Protein AF-A0A0N1PH09-F1 (afdb_monomer_lite)

Radius of gyration: 21.11 Å; chains: 1; bounding box: 49×49×55 Å

Structure (mmCIF, N/CA/C/O backbone):
data_AF-A0A0N1PH09-F1
#
_entry.id   AF-A0A0N1PH09-F1
#
loop_
_atom_site.group_PDB
_atom_site.id
_atom_site.type_symbol
_atom_site.label_atom_id
_atom_site.label_alt_id
_atom_site.label_comp_id
_atom_site.label_asym_id
_atom_site.label_entity_id
_atom_site.label_seq_id
_atom_site.pdbx_PDB_ins_code
_atom_site.Cartn_x
_atom_site.Cartn_y
_atom_site.Cartn_z
_atom_site.occupancy
_atom_site.B_iso_or_equiv
_atom_site.auth_seq_id
_atom_site.auth_comp_id
_atom_site.auth_asym_id
_atom_site.auth_atom_id
_atom_site.pdbx_PDB_model_num
ATOM 1 N N . MET A 1 1 ? 7.765 19.016 2.275 1.00 56.56 1 MET A N 1
ATOM 2 C CA . MET A 1 1 ? 6.475 19.461 1.711 1.00 56.56 1 MET A CA 1
ATOM 3 C C . MET A 1 1 ? 6.574 19.412 0.199 1.00 56.56 1 MET A C 1
ATOM 5 O O . MET A 1 1 ? 7.430 20.092 -0.368 1.00 56.56 1 MET A O 1
ATOM 9 N N . LEU A 1 2 ? 5.781 18.536 -0.419 1.00 61.28 2 LEU A N 1
ATOM 10 C CA . LEU A 1 2 ? 5.619 18.450 -1.874 1.00 61.28 2 LEU A CA 1
ATOM 11 C C . LEU A 1 2 ? 5.041 19.775 -2.412 1.00 61.28 2 LEU A C 1
ATOM 13 O O . LEU A 1 2 ? 4.459 20.529 -1.631 1.00 61.28 2 LEU A O 1
ATOM 17 N N . PRO A 1 3 ? 5.204 20.101 -3.705 1.00 64.06 3 PRO A N 1
ATOM 18 C CA . PRO A 1 3 ? 4.539 21.263 -4.291 1.00 64.06 3 PRO A CA 1
ATOM 19 C C . PRO A 1 3 ? 3.017 21.160 -4.095 1.00 64.06 3 PRO A C 1
ATOM 21 O O . PRO A 1 3 ? 2.433 20.133 -4.432 1.00 64.06 3 PRO A O 1
ATOM 24 N N . ASN A 1 4 ? 2.391 22.207 -3.547 1.00 59.47 4 ASN A N 1
ATOM 25 C CA . ASN A 1 4 ? 0.941 22.303 -3.319 1.00 59.47 4 ASN A CA 1
ATOM 26 C C . ASN A 1 4 ? 0.325 21.106 -2.568 1.00 59.47 4 ASN A C 1
ATOM 28 O O . ASN A 1 4 ? -0.691 20.555 -2.997 1.00 59.47 4 ASN A O 1
ATOM 32 N N . HIS A 1 5 ? 0.933 20.687 -1.454 1.00 60.16 5 HIS A N 1
ATOM 33 C CA . HIS A 1 5 ? 0.344 19.638 -0.626 1.00 60.16 5 HIS A CA 1
ATOM 34 C C . HIS A 1 5 ? -1.001 20.123 -0.040 1.00 60.16 5 HIS A C 1
ATOM 36 O O . HIS A 1 5 ? -1.035 21.204 0.545 1.00 60.16 5 HIS A O 1
ATOM 42 N N . PRO A 1 6 ? -2.106 19.363 -0.170 1.00 54.62 6 PRO A N 1
ATOM 43 C CA . PRO A 1 6 ? -3.434 19.813 0.263 1.00 54.62 6 PRO A CA 1
ATOM 44 C C . PRO A 1 6 ? -3.545 20.086 1.773 1.00 54.62 6 PRO A C 1
ATOM 46 O O . PRO A 1 6 ? -4.430 20.836 2.171 1.00 54.62 6 PRO A O 1
ATOM 49 N N . ASP A 1 7 ? -2.634 19.536 2.584 1.00 52.34 7 ASP A N 1
ATOM 50 C CA . ASP A 1 7 ? -2.558 19.785 4.035 1.00 52.34 7 ASP A CA 1
ATOM 51 C C . ASP A 1 7 ? -1.575 20.917 4.429 1.00 52.34 7 ASP A C 1
ATOM 53 O O . ASP A 1 7 ? -1.333 21.127 5.617 1.00 52.34 7 ASP A O 1
ATOM 57 N N . ASP A 1 8 ? -0.964 21.643 3.480 1.00 53.44 8 ASP A N 1
ATOM 58 C CA . ASP A 1 8 ? -0.125 22.803 3.825 1.00 53.44 8 ASP A CA 1
ATOM 59 C C . ASP A 1 8 ? -1.022 23.965 4.311 1.00 53.44 8 ASP A C 1
ATOM 61 O O . ASP A 1 8 ? -1.827 24.503 3.551 1.00 53.44 8 ASP A O 1
ATOM 65 N N . GLN A 1 9 ? -0.854 24.388 5.575 1.00 52.66 9 GLN A N 1
ATOM 66 C CA . GLN A 1 9 ? -1.635 25.461 6.233 1.00 52.66 9 GLN A CA 1
ATOM 67 C C . GLN A 1 9 ? -1.626 26.802 5.474 1.00 52.66 9 GLN A C 1
ATOM 69 O O . GLN A 1 9 ? -2.518 27.632 5.647 1.00 52.66 9 GLN A O 1
ATOM 74 N N . MET A 1 10 ? -0.616 27.024 4.632 1.00 52.97 10 MET A N 1
ATOM 75 C CA . MET A 1 10 ? -0.499 28.173 3.741 1.00 52.97 10 MET A CA 1
ATOM 76 C C . MET A 1 10 ? -0.086 27.663 2.358 1.00 52.97 10 MET A C 1
ATOM 78 O O . MET A 1 10 ? 0.991 27.068 2.245 1.00 52.97 10 MET A O 1
ATOM 82 N N . PRO A 1 11 ? -0.880 27.900 1.296 1.00 57.41 11 PRO A N 1
ATOM 83 C CA . PRO A 1 11 ? -0.451 27.565 -0.051 1.00 57.41 11 PRO A CA 1
ATOM 84 C C . PRO A 1 11 ? 0.844 28.320 -0.358 1.00 57.41 11 PRO A C 1
ATOM 86 O O . PRO A 1 11 ? 0.942 29.535 -0.162 1.00 57.41 11 PRO A O 1
ATOM 89 N N . LEU A 1 12 ? 1.861 27.586 -0.812 1.00 59.78 12 LEU A N 1
ATOM 90 C CA . LEU A 1 12 ? 3.116 28.183 -1.257 1.00 59.78 12 LEU A CA 1
ATOM 91 C C . LEU A 1 12 ? 2.820 29.221 -2.340 1.00 59.78 12 LEU A C 1
ATOM 93 O O . LEU A 1 12 ? 1.918 29.041 -3.160 1.00 59.78 12 LEU A O 1
ATOM 97 N N . SER A 1 13 ? 3.618 30.289 -2.394 1.00 67.06 13 SER A N 1
ATOM 98 C CA . SER A 1 13 ? 3.562 31.181 -3.550 1.00 67.06 13 SER A CA 1
ATOM 99 C C . SER A 1 13 ? 3.784 30.361 -4.827 1.00 67.06 13 SER A C 1
ATOM 101 O O . SER A 1 13 ? 4.593 29.428 -4.842 1.00 67.06 13 SER A O 1
ATOM 103 N N . ASN A 1 14 ? 3.085 30.708 -5.912 1.00 66.75 14 ASN A N 1
ATOM 104 C CA . ASN A 1 14 ? 3.174 29.977 -7.183 1.00 66.75 14 ASN A CA 1
ATOM 105 C C . ASN A 1 14 ? 4.630 29.793 -7.650 1.00 66.75 14 ASN A C 1
ATOM 107 O O . ASN A 1 14 ? 4.982 28.748 -8.188 1.00 66.75 14 ASN A O 1
ATOM 111 N N . LEU A 1 15 ? 5.490 30.779 -7.374 1.00 65.56 15 LEU A N 1
ATOM 112 C CA . LEU A 1 15 ? 6.927 30.724 -7.643 1.00 65.56 15 LEU A CA 1
ATOM 113 C C . LEU A 1 15 ? 7.648 29.676 -6.785 1.00 65.56 15 LEU A C 1
ATOM 115 O O . LEU A 1 15 ? 8.421 28.889 -7.316 1.00 65.56 15 LEU A O 1
ATOM 119 N N . ALA A 1 16 ? 7.379 29.619 -5.479 1.00 70.06 16 ALA A N 1
ATOM 120 C CA . ALA A 1 16 ? 7.992 28.632 -4.593 1.00 70.06 16 ALA A CA 1
ATOM 121 C C . ALA A 1 16 ? 7.527 27.201 -4.909 1.00 70.06 16 ALA A C 1
ATOM 123 O O . ALA A 1 16 ? 8.336 26.273 -4.877 1.00 70.06 16 ALA A O 1
ATOM 124 N N . SER A 1 17 ? 6.247 27.017 -5.253 1.00 73.62 17 SER A N 1
ATOM 125 C CA . SER A 1 17 ? 5.737 25.725 -5.726 1.00 73.62 17 SER A CA 1
ATOM 126 C C . SER A 1 17 ? 6.405 25.311 -7.038 1.00 73.62 17 SER A C 1
ATOM 128 O O . SER A 1 17 ? 6.872 24.179 -7.156 1.00 73.62 17 SER A O 1
ATOM 130 N N . PHE A 1 18 ? 6.516 26.236 -7.996 1.00 75.12 18 PHE A N 1
ATOM 131 C CA . PHE A 1 18 ? 7.170 25.991 -9.279 1.00 75.12 18 PHE A CA 1
ATOM 132 C C . PHE A 1 18 ? 8.647 25.611 -9.107 1.00 75.12 18 PHE A C 1
ATOM 134 O O . PHE A 1 18 ? 9.082 24.590 -9.631 1.00 75.12 18 PHE A O 1
ATOM 141 N N . SER A 1 19 ? 9.413 26.365 -8.310 1.00 76.56 19 SER A N 1
ATOM 142 C CA . SER A 1 19 ? 10.823 26.054 -8.042 1.00 76.56 19 SER A CA 1
ATOM 143 C C . SER A 1 19 ? 11.013 24.689 -7.374 1.00 76.56 19 SER A C 1
ATOM 145 O O . SER A 1 19 ? 11.982 23.994 -7.666 1.00 76.56 19 SER A O 1
ATOM 147 N N . ARG A 1 20 ? 10.090 24.274 -6.495 1.00 82.94 20 ARG A N 1
ATOM 148 C CA . ARG A 1 20 ? 10.136 22.939 -5.878 1.00 82.94 20 ARG A CA 1
ATOM 149 C C . ARG A 1 20 ? 9.805 21.836 -6.872 1.00 82.94 20 ARG A C 1
ATOM 151 O O . ARG A 1 20 ? 10.458 20.801 -6.842 1.00 82.94 20 ARG A O 1
ATOM 158 N N . GLU A 1 21 ? 8.824 22.046 -7.745 1.00 83.62 21 GLU A N 1
ATOM 159 C CA . GLU A 1 21 ? 8.480 21.084 -8.793 1.00 83.62 21 GLU A CA 1
ATOM 160 C C . GLU A 1 21 ? 9.647 20.873 -9.767 1.00 83.62 21 GLU A C 1
ATOM 162 O O . GLU A 1 21 ? 9.917 19.734 -10.149 1.00 83.62 21 GLU A O 1
ATOM 167 N N . GLN A 1 22 ? 10.403 21.932 -10.089 1.00 85.44 22 GLN A N 1
ATOM 168 C CA . GLN A 1 22 ? 11.580 21.814 -10.955 1.00 85.44 22 GLN A CA 1
ATOM 169 C C . GLN A 1 22 ? 12.651 20.880 -10.397 1.00 85.44 22 GLN A C 1
ATOM 171 O O . GLN A 1 22 ? 13.306 20.184 -11.166 1.00 85.44 22 GLN A O 1
ATOM 176 N N . LEU A 1 23 ? 12.779 20.743 -9.075 1.00 86.56 23 LEU A N 1
ATOM 177 C CA . LEU A 1 23 ? 13.711 19.774 -8.496 1.00 86.56 23 LEU A CA 1
ATOM 178 C C . LEU A 1 23 ? 13.403 18.334 -8.945 1.00 86.56 23 LEU A C 1
ATOM 180 O O . LEU A 1 23 ? 14.315 17.535 -9.137 1.00 86.56 23 LEU A O 1
ATOM 184 N N . PHE A 1 24 ? 12.131 18.005 -9.166 1.00 89.00 24 PHE A N 1
ATOM 185 C CA . PHE A 1 24 ? 11.704 16.676 -9.603 1.00 89.00 24 PHE A CA 1
ATOM 186 C C . PHE A 1 24 ? 11.808 16.468 -11.120 1.00 89.00 24 PHE A C 1
ATOM 188 O O . PHE A 1 24 ? 11.660 15.331 -11.566 1.00 89.00 24 PHE A O 1
ATOM 195 N N . LYS A 1 25 ? 12.077 17.532 -11.894 1.00 87.44 25 LYS A N 1
ATOM 196 C CA . LYS A 1 25 ? 12.167 17.529 -13.368 1.00 87.44 25 LYS A CA 1
ATOM 197 C C . LYS A 1 25 ? 13.572 17.810 -13.900 1.00 87.44 25 LYS A C 1
ATOM 199 O O . LYS A 1 25 ? 13.969 17.260 -14.917 1.00 87.44 25 LYS A O 1
ATOM 204 N N . GLU A 1 26 ? 14.349 18.633 -13.209 1.00 90.12 26 GLU A N 1
ATOM 205 C CA . GLU A 1 26 ? 15.645 19.119 -13.694 1.00 90.12 26 GLU A CA 1
ATOM 206 C C . GLU A 1 26 ? 16.825 18.469 -12.968 1.00 90.12 26 GLU A C 1
ATOM 208 O O . GLU A 1 26 ? 17.929 18.420 -13.510 1.00 90.12 26 GLU A O 1
ATOM 213 N N . ASN A 1 27 ? 16.620 17.920 -11.763 1.00 90.88 27 ASN A N 1
ATOM 214 C CA . ASN A 1 27 ? 17.717 17.314 -11.014 1.00 90.88 27 ASN A CA 1
ATOM 215 C C . ASN A 1 27 ? 18.333 16.128 -11.799 1.00 90.88 27 ASN A C 1
ATOM 217 O O . ASN A 1 27 ? 17.586 15.264 -12.279 1.00 90.88 27 ASN A O 1
ATOM 221 N N . PRO A 1 28 ? 19.675 16.031 -11.904 1.00 93.50 28 PRO A N 1
ATOM 222 C CA . PRO A 1 28 ? 20.346 14.938 -12.616 1.00 93.50 28 PRO A CA 1
ATOM 223 C C . PRO A 1 28 ? 20.007 13.539 -12.084 1.00 93.50 28 PRO A C 1
ATOM 225 O O . PRO A 1 28 ? 20.012 12.567 -12.836 1.00 93.50 28 PRO A O 1
ATOM 228 N N . HIS A 1 29 ? 19.677 13.431 -10.796 1.00 92.88 29 HIS A N 1
ATOM 229 C CA . HIS A 1 29 ? 19.338 12.180 -10.122 1.00 92.88 29 HIS A CA 1
ATOM 230 C C . HIS A 1 29 ? 17.830 11.967 -9.958 1.00 92.88 29 HIS A C 1
ATOM 232 O O . HIS A 1 29 ? 17.428 11.022 -9.284 1.00 92.88 29 HIS A O 1
ATOM 238 N N . ARG A 1 30 ? 16.975 12.790 -10.582 1.00 93.19 30 ARG A N 1
ATOM 239 C CA . ARG A 1 30 ? 15.512 12.693 -10.427 1.00 93.19 30 ARG A CA 1
ATOM 240 C C . ARG A 1 30 ? 14.959 11.290 -10.705 1.00 93.19 30 ARG A C 1
ATOM 242 O O . ARG A 1 30 ? 14.061 10.845 -10.005 1.00 93.19 30 ARG A O 1
ATOM 249 N N . LEU A 1 31 ? 15.533 10.557 -11.662 1.00 92.75 31 LEU A N 1
ATOM 250 C CA . LEU A 1 31 ? 15.077 9.206 -12.021 1.00 92.75 31 LEU A CA 1
ATOM 251 C C . LEU A 1 31 ? 15.404 8.145 -10.957 1.00 92.75 31 LEU A C 1
ATOM 253 O O . LEU A 1 31 ? 14.840 7.056 -10.993 1.00 92.75 31 LEU A O 1
ATOM 257 N N . GLN A 1 32 ? 16.289 8.455 -10.005 1.00 95.12 32 GLN A N 1
ATOM 258 C CA . GLN A 1 32 ? 16.589 7.589 -8.861 1.00 95.12 32 GLN A CA 1
ATOM 259 C C . GLN A 1 32 ? 15.544 7.720 -7.747 1.00 95.12 32 GLN A C 1
ATOM 261 O O . GLN A 1 32 ? 15.500 6.878 -6.856 1.00 95.12 32 GLN A O 1
ATOM 266 N N . LEU A 1 33 ? 14.665 8.730 -7.798 1.00 95.62 33 LEU A N 1
ATOM 267 C CA . LEU A 1 33 ? 13.677 8.968 -6.745 1.00 95.62 33 LEU A CA 1
ATOM 268 C C . LEU A 1 33 ? 12.729 7.785 -6.559 1.00 95.62 33 LEU A C 1
ATOM 270 O O . LEU A 1 33 ? 12.503 7.380 -5.425 1.00 95.62 33 LEU A O 1
ATOM 274 N N . VAL A 1 34 ? 12.205 7.208 -7.644 1.00 97.06 34 VAL A N 1
ATOM 275 C CA . VAL A 1 34 ? 11.294 6.057 -7.556 1.00 97.06 34 VAL A CA 1
ATOM 276 C C . VAL A 1 34 ? 12.008 4.813 -7.003 1.00 97.06 34 VAL A C 1
ATOM 278 O O . VAL A 1 34 ? 11.532 4.291 -5.995 1.00 97.06 34 VAL A O 1
ATOM 281 N N . PRO A 1 35 ? 13.149 4.351 -7.564 1.00 97.56 35 PRO A N 1
ATOM 282 C CA . PRO A 1 35 ? 13.900 3.236 -6.986 1.00 97.56 35 PRO A CA 1
ATOM 283 C C . PRO A 1 35 ? 14.258 3.445 -5.511 1.00 97.56 35 PRO A C 1
ATOM 285 O O . PRO A 1 35 ? 13.977 2.573 -4.696 1.00 97.56 35 PRO A O 1
ATOM 288 N N . CYS A 1 36 ? 14.804 4.609 -5.141 1.00 97.25 36 CYS A N 1
ATOM 289 C CA . CYS A 1 36 ? 15.178 4.885 -3.754 1.00 97.25 36 CYS A CA 1
ATOM 290 C C . CYS A 1 36 ? 13.960 4.926 -2.825 1.00 97.25 36 CYS A C 1
ATOM 292 O O . CYS A 1 36 ? 14.024 4.407 -1.714 1.00 97.25 36 CYS A O 1
ATOM 294 N N . LEU A 1 37 ? 12.844 5.514 -3.264 1.00 97.06 37 LEU A N 1
ATOM 295 C CA . LEU A 1 37 ? 11.620 5.566 -2.469 1.00 97.06 37 LEU A CA 1
ATOM 296 C C . LEU A 1 37 ? 11.088 4.161 -2.186 1.00 97.06 37 LEU A C 1
ATOM 298 O O . LEU A 1 37 ? 10.770 3.866 -1.037 1.00 97.06 37 LEU A O 1
ATOM 302 N N . LEU A 1 38 ? 11.029 3.291 -3.201 1.00 97.38 38 LEU A N 1
ATOM 303 C CA . LEU A 1 38 ? 10.580 1.909 -3.022 1.00 97.38 38 LEU A CA 1
ATOM 304 C C . LEU A 1 38 ? 11.556 1.090 -2.173 1.00 97.38 38 LEU A C 1
ATOM 306 O O . LEU A 1 38 ? 11.114 0.291 -1.349 1.00 97.38 38 LEU A O 1
ATOM 310 N N . ASP A 1 39 ? 12.863 1.295 -2.336 1.00 96.19 39 ASP A N 1
ATOM 311 C CA . ASP A 1 39 ? 13.880 0.588 -1.553 1.00 96.19 39 ASP A CA 1
ATOM 312 C C . ASP A 1 39 ? 13.811 0.959 -0.071 1.00 96.19 39 ASP A C 1
ATOM 314 O O . ASP A 1 39 ? 13.774 0.074 0.779 1.00 96.19 39 ASP A O 1
ATOM 318 N N . VAL A 1 40 ? 13.656 2.247 0.252 1.00 94.56 40 VAL A N 1
ATOM 319 C CA . VAL A 1 40 ? 13.424 2.689 1.636 1.00 94.56 40 VAL A CA 1
ATOM 320 C C . VAL A 1 40 ? 12.089 2.153 2.161 1.00 94.56 40 VAL A C 1
ATOM 322 O O . VAL A 1 40 ? 12.034 1.651 3.284 1.00 94.56 40 VAL A O 1
ATOM 325 N N . PHE A 1 41 ? 11.022 2.205 1.357 1.00 94.44 41 PHE A N 1
ATOM 326 C CA . PHE A 1 41 ? 9.697 1.710 1.747 1.00 94.44 41 PHE A CA 1
ATOM 327 C C . PHE A 1 41 ? 9.735 0.237 2.171 1.00 94.44 41 PHE A C 1
ATOM 329 O O . PHE A 1 41 ? 9.150 -0.148 3.188 1.00 94.44 41 PHE A O 1
ATOM 336 N N . VAL A 1 42 ? 10.450 -0.580 1.394 1.00 94.12 42 VAL A N 1
ATOM 337 C CA . VAL A 1 42 ? 10.673 -2.001 1.669 1.00 94.12 42 VAL A CA 1
ATOM 338 C C . VAL A 1 42 ? 11.664 -2.195 2.816 1.00 94.12 42 VAL A C 1
ATOM 340 O O . VAL A 1 42 ? 11.450 -3.052 3.672 1.00 94.12 42 VAL A O 1
ATOM 343 N N . GLY A 1 43 ? 12.729 -1.396 2.864 1.00 90.94 43 GLY A N 1
ATOM 344 C CA . GLY A 1 43 ? 13.783 -1.456 3.875 1.00 90.94 43 GLY A CA 1
ATOM 345 C C . GLY A 1 43 ? 13.279 -1.2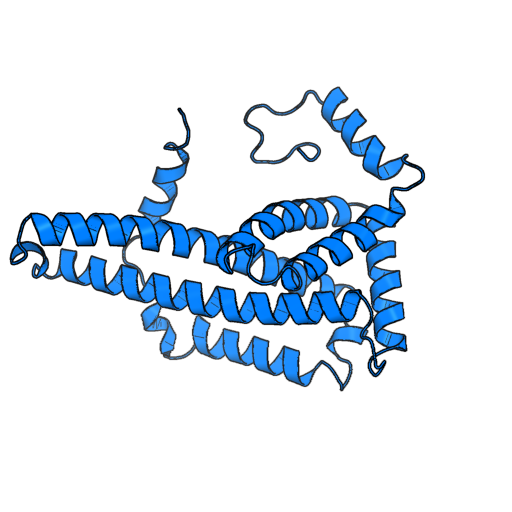20 5.299 1.00 90.94 43 GLY A C 1
ATOM 346 O O . GLY A 1 43 ? 13.783 -1.855 6.222 1.00 90.94 43 GLY A O 1
ATOM 347 N N . ILE A 1 44 ? 12.233 -0.404 5.473 1.00 88.44 44 ILE A N 1
ATOM 348 C CA . ILE A 1 44 ? 11.556 -0.190 6.765 1.00 88.44 44 ILE A CA 1
ATOM 349 C C . ILE A 1 44 ? 11.035 -1.503 7.378 1.00 88.44 44 ILE A C 1
ATOM 351 O O . ILE A 1 44 ? 10.980 -1.625 8.595 1.00 88.44 44 ILE A O 1
ATOM 355 N N . GLU A 1 45 ? 10.665 -2.505 6.574 1.00 79.94 45 GLU A N 1
ATOM 356 C CA . GLU A 1 45 ? 10.202 -3.796 7.112 1.00 79.94 45 GLU A CA 1
ATOM 357 C C . GLU A 1 45 ? 11.345 -4.592 7.775 1.00 79.94 45 GLU A C 1
ATOM 359 O O . GLU A 1 45 ? 11.105 -5.431 8.638 1.00 79.94 45 GLU A O 1
ATOM 364 N N . MET A 1 46 ? 12.600 -4.319 7.398 1.00 65.94 46 MET A N 1
ATOM 365 C CA . MET A 1 46 ? 13.776 -5.083 7.828 1.00 65.94 46 MET A CA 1
ATOM 366 C C . MET A 1 46 ? 14.482 -4.488 9.060 1.00 65.94 46 MET A C 1
ATOM 368 O O . MET A 1 46 ? 15.426 -5.094 9.564 1.00 65.94 46 MET A O 1
ATOM 372 N N . THR A 1 47 ? 14.049 -3.336 9.588 1.00 61.97 47 THR A N 1
ATOM 373 C CA . THR A 1 47 ? 14.700 -2.628 10.717 1.00 61.97 47 THR A CA 1
ATOM 374 C C . THR A 1 47 ? 14.353 -3.197 12.105 1.00 61.97 47 THR A C 1
ATOM 376 O O . THR A 1 47 ? 14.279 -2.461 13.089 1.00 61.97 47 THR A O 1
ATOM 379 N N . GLY A 1 48 ? 14.151 -4.517 12.188 1.00 49.22 48 GLY A N 1
ATOM 380 C CA . GLY A 1 48 ? 13.623 -5.264 13.334 1.00 49.22 48 GLY A CA 1
ATOM 381 C C . GLY A 1 48 ? 13.985 -4.758 14.746 1.00 49.22 48 GLY A C 1
ATOM 382 O O . GLY A 1 48 ? 15.094 -4.314 15.031 1.00 49.22 48 GLY A O 1
ATOM 383 N N . GLN A 1 49 ? 13.000 -4.886 15.641 1.00 49.72 49 GLN A N 1
ATOM 384 C CA . GLN A 1 49 ? 12.980 -4.586 17.086 1.00 49.72 49 GLN A CA 1
ATOM 385 C C . GLN A 1 49 ? 13.094 -3.125 17.545 1.00 49.72 49 GLN A C 1
ATOM 387 O O . GLN A 1 49 ? 12.599 -2.820 18.627 1.00 49.72 49 GLN A O 1
ATOM 392 N N . SER A 1 50 ? 13.676 -2.214 16.762 1.00 51.12 50 SER A N 1
ATOM 393 C CA . SER A 1 50 ? 13.820 -0.806 17.190 1.00 51.12 50 SER A CA 1
ATOM 394 C C . SER A 1 50 ? 12.633 0.095 16.819 1.00 51.12 50 SER A C 1
ATOM 396 O O . SER A 1 50 ? 12.396 1.102 17.484 1.00 51.12 50 SER A O 1
ATOM 398 N N . VAL A 1 51 ? 11.854 -0.295 15.806 1.00 53.44 51 VAL A N 1
ATOM 399 C CA . VAL A 1 51 ? 10.629 0.388 15.366 1.00 53.44 51 VAL A CA 1
ATOM 400 C C . VAL A 1 51 ? 9.449 -0.493 15.774 1.00 53.44 51 VAL A C 1
ATOM 402 O O . VAL A 1 51 ? 9.336 -1.626 15.302 1.00 53.44 51 VAL A O 1
ATOM 405 N N . GLN A 1 52 ? 8.589 -0.021 16.684 1.00 58.91 52 GLN A N 1
ATOM 406 C CA . GLN A 1 52 ? 7.347 -0.740 17.010 1.00 58.91 52 GLN A CA 1
ATOM 407 C C . GLN A 1 52 ? 6.555 -0.974 15.716 1.00 58.91 52 GLN A C 1
ATOM 409 O O . GLN A 1 52 ? 6.574 -0.127 14.826 1.00 58.91 52 GLN A O 1
ATOM 414 N N . PHE A 1 53 ? 5.870 -2.114 15.596 1.00 56.22 53 PHE A N 1
ATOM 415 C CA . PHE A 1 53 ? 5.193 -2.523 14.359 1.00 56.22 53 PHE A CA 1
ATOM 416 C C . PHE A 1 53 ? 4.296 -1.415 13.765 1.00 56.22 53 PHE A C 1
ATOM 418 O O . PHE A 1 53 ? 4.269 -1.231 12.554 1.00 56.22 53 PHE A O 1
ATOM 425 N N . GLU A 1 54 ? 3.645 -0.612 14.607 1.00 62.62 54 GLU A N 1
ATOM 426 C CA . GLU A 1 54 ? 2.803 0.529 14.216 1.00 62.62 54 GLU A CA 1
ATOM 427 C C . GLU A 1 54 ? 3.600 1.744 13.702 1.00 62.62 54 GLU A C 1
ATOM 429 O O . GLU A 1 54 ? 3.150 2.478 12.823 1.00 62.62 54 GLU A O 1
ATOM 434 N N . GLN A 1 55 ? 4.828 1.953 14.180 1.00 74.81 55 GLN A N 1
ATOM 435 C CA . GLN A 1 55 ? 5.665 3.084 13.768 1.00 74.81 55 GLN A CA 1
ATOM 436 C C . GLN A 1 55 ? 6.116 2.976 12.306 1.00 74.81 55 GLN A C 1
ATOM 438 O O . GLN A 1 55 ? 6.336 3.999 11.656 1.00 74.81 55 GLN A O 1
ATOM 443 N N . LYS A 1 56 ? 6.197 1.762 11.746 1.00 81.31 56 LYS A N 1
ATOM 444 C CA . LYS A 1 56 ? 6.567 1.553 10.335 1.00 81.31 56 LYS A CA 1
ATOM 445 C C . LYS A 1 56 ? 5.602 2.265 9.382 1.00 81.31 56 LYS A C 1
ATOM 447 O O . LYS A 1 56 ? 6.005 2.851 8.377 1.00 81.31 56 LYS A O 1
ATOM 452 N N . PHE A 1 57 ? 4.327 2.283 9.750 1.00 84.69 57 PHE A N 1
ATOM 453 C CA . PHE A 1 57 ? 3.260 2.909 8.989 1.00 84.69 57 PHE A CA 1
ATOM 454 C C . PHE A 1 57 ? 3.329 4.440 9.017 1.00 84.69 57 PHE A C 1
ATOM 456 O O . PHE A 1 57 ? 3.014 5.082 8.012 1.00 84.69 57 PHE A O 1
ATOM 463 N N . ASN A 1 58 ? 3.842 5.030 10.103 1.00 86.31 58 ASN A N 1
ATOM 464 C CA . ASN A 1 58 ? 4.096 6.473 10.178 1.00 86.31 58 ASN A CA 1
ATOM 465 C C . ASN A 1 58 ? 5.143 6.924 9.155 1.00 86.31 58 ASN A C 1
ATOM 467 O O . ASN A 1 58 ? 4.988 7.985 8.554 1.00 86.31 58 ASN A O 1
ATOM 471 N N . TYR A 1 59 ? 6.166 6.103 8.896 1.00 88.56 59 TYR A N 1
ATOM 472 C CA . TYR A 1 59 ? 7.148 6.383 7.845 1.00 88.56 59 TYR A CA 1
ATOM 473 C C . TYR A 1 59 ? 6.577 6.182 6.436 1.00 88.56 59 TYR A C 1
ATOM 475 O O . TYR A 1 59 ? 6.919 6.933 5.524 1.00 88.56 59 TYR A O 1
ATOM 483 N N . ARG A 1 60 ? 5.677 5.208 6.248 1.00 91.12 60 ARG A N 1
ATOM 484 C CA . ARG A 1 60 ? 5.058 4.917 4.942 1.00 91.12 60 ARG A CA 1
ATOM 485 C C . ARG A 1 60 ? 4.015 5.948 4.521 1.00 91.12 60 ARG A C 1
ATOM 487 O O . ARG A 1 60 ? 3.922 6.257 3.335 1.00 91.12 60 ARG A O 1
ATOM 494 N N . ARG A 1 61 ? 3.260 6.522 5.464 1.00 90.00 61 ARG A N 1
ATOM 495 C CA . ARG A 1 61 ? 2.218 7.524 5.177 1.00 90.00 61 ARG A CA 1
ATOM 496 C C . ARG A 1 61 ? 2.701 8.672 4.269 1.00 90.00 61 ARG A C 1
ATOM 498 O O . ARG A 1 61 ? 2.093 8.869 3.218 1.00 90.00 61 ARG A O 1
ATOM 505 N N . PRO A 1 62 ? 3.788 9.405 4.585 1.00 91.12 62 PRO A N 1
ATOM 506 C CA . PRO A 1 62 ? 4.288 10.451 3.693 1.00 91.12 62 PRO A CA 1
ATOM 507 C C . PRO A 1 62 ? 4.826 9.898 2.366 1.00 91.12 62 PRO A C 1
ATOM 509 O O . PRO A 1 62 ? 4.763 10.587 1.352 1.00 91.12 62 PRO A O 1
ATOM 512 N N . MET A 1 63 ? 5.314 8.655 2.327 1.00 94.81 63 MET A N 1
ATOM 513 C CA . MET A 1 63 ? 5.821 8.042 1.094 1.00 94.81 63 MET A CA 1
ATOM 514 C C . MET A 1 63 ? 4.710 7.770 0.077 1.00 94.81 63 MET A C 1
ATOM 516 O O . MET A 1 63 ? 4.950 7.939 -1.116 1.00 94.81 63 MET A O 1
ATOM 520 N N . TYR A 1 64 ? 3.492 7.427 0.515 1.00 94.38 64 TYR A N 1
ATOM 521 C CA . TYR A 1 64 ? 2.331 7.320 -0.380 1.00 94.38 64 TYR A CA 1
ATOM 522 C C . TYR A 1 64 ? 2.025 8.635 -1.100 1.00 94.38 64 TYR A C 1
ATOM 524 O O . TYR A 1 64 ? 1.782 8.631 -2.306 1.00 94.38 64 TYR A O 1
ATOM 532 N N . LEU A 1 65 ? 2.122 9.759 -0.390 1.00 91.50 65 LEU A N 1
ATOM 533 C CA . LEU A 1 65 ? 1.922 11.092 -0.963 1.00 91.50 65 LEU A CA 1
ATOM 534 C C . LEU A 1 65 ? 3.016 11.434 -1.981 1.00 91.50 65 LEU A C 1
ATOM 536 O O . LEU A 1 65 ? 2.725 11.940 -3.064 1.00 91.50 65 LEU A O 1
ATOM 540 N N . VAL A 1 66 ? 4.276 11.108 -1.666 1.00 93.44 66 VAL A N 1
ATOM 541 C CA . VAL A 1 66 ? 5.397 11.292 -2.601 1.00 93.44 66 VAL A CA 1
ATOM 542 C C . VAL A 1 66 ? 5.210 10.420 -3.841 1.00 93.44 66 VAL A C 1
ATOM 544 O O . VAL A 1 66 ? 5.362 10.923 -4.950 1.00 93.44 66 VAL A O 1
ATOM 547 N N . MET A 1 67 ? 4.832 9.148 -3.684 1.00 95.06 67 MET A N 1
ATOM 548 C CA . MET A 1 67 ? 4.542 8.260 -4.813 1.00 95.06 67 MET A CA 1
ATOM 549 C C . MET A 1 67 ? 3.419 8.811 -5.693 1.00 95.06 67 MET A C 1
ATOM 551 O O . MET A 1 67 ? 3.564 8.828 -6.911 1.00 95.06 67 MET A O 1
ATOM 555 N N . GLU A 1 68 ? 2.324 9.288 -5.098 1.00 93.06 68 GLU A N 1
ATOM 556 C CA . GLU A 1 68 ? 1.202 9.879 -5.833 1.00 93.06 68 GLU A CA 1
ATOM 557 C C . GLU A 1 68 ? 1.625 11.120 -6.625 1.00 93.06 68 GLU A C 1
ATOM 559 O O . GLU A 1 68 ? 1.270 11.247 -7.796 1.00 93.06 68 GLU A O 1
ATOM 564 N N . PHE A 1 69 ? 2.445 11.987 -6.029 1.00 92.88 69 PHE A N 1
ATOM 565 C CA . PHE A 1 69 ? 2.999 13.148 -6.717 1.00 92.88 69 PHE A CA 1
ATOM 566 C C . PHE A 1 69 ? 3.944 12.755 -7.859 1.00 92.88 69 PHE A C 1
ATOM 568 O O . PHE A 1 69 ? 3.775 13.235 -8.980 1.00 92.88 69 PHE A O 1
ATOM 575 N N . LEU A 1 70 ? 4.900 11.851 -7.621 1.00 94.19 70 LEU A N 1
ATOM 576 C CA . L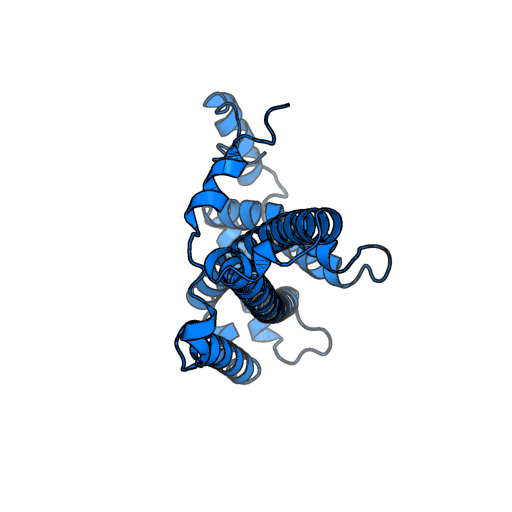EU A 1 70 ? 5.814 11.364 -8.662 1.00 94.19 70 LEU A CA 1
ATOM 577 C C . LEU A 1 70 ? 5.042 10.726 -9.823 1.00 94.19 70 LEU A C 1
ATOM 579 O O . LEU A 1 70 ? 5.385 10.948 -10.981 1.00 94.19 70 LEU A O 1
ATOM 583 N N . TRP A 1 71 ? 3.951 10.013 -9.530 1.00 94.88 71 TRP A N 1
ATOM 584 C CA . TRP A 1 71 ? 3.100 9.381 -10.539 1.00 94.88 71 TRP A CA 1
ATOM 585 C C . TRP A 1 71 ? 2.467 10.372 -11.523 1.00 94.88 71 TRP A C 1
ATOM 587 O O . TRP A 1 71 ? 2.084 9.979 -12.626 1.00 94.88 71 TRP A O 1
ATOM 597 N N . THR A 1 72 ? 2.361 11.658 -11.173 1.00 93.62 72 THR A N 1
ATOM 598 C CA . THR A 1 72 ? 1.856 12.693 -12.091 1.00 93.62 72 THR A CA 1
ATOM 599 C C . THR A 1 72 ? 2.811 12.966 -13.259 1.00 93.62 72 THR A C 1
ATOM 601 O O . THR A 1 72 ? 2.364 13.401 -14.322 1.00 93.62 72 THR A O 1
ATOM 604 N N . MET A 1 73 ? 4.094 12.612 -13.138 1.00 93.69 73 MET A N 1
ATOM 605 C CA . MET A 1 73 ? 5.123 12.877 -14.147 1.00 93.69 73 MET A CA 1
ATOM 606 C C . MET A 1 73 ? 5.499 11.610 -14.920 1.00 93.69 73 MET A C 1
ATOM 608 O O . MET A 1 73 ? 5.700 10.544 -14.343 1.00 93.69 73 MET A O 1
ATOM 612 N N . GLU A 1 74 ? 5.624 11.734 -16.241 1.00 94.88 74 GLU A N 1
ATOM 613 C CA . GLU A 1 74 ? 5.882 10.603 -17.143 1.00 94.88 74 GLU A CA 1
ATOM 614 C C . GLU A 1 74 ? 7.223 9.915 -16.884 1.00 94.88 74 GLU A C 1
ATOM 616 O O . GLU A 1 74 ? 7.253 8.702 -16.704 1.00 94.88 74 GLU A O 1
ATOM 621 N N . GLU A 1 75 ? 8.302 10.686 -16.737 1.00 94.12 75 GLU A N 1
ATOM 622 C CA . GLU A 1 75 ? 9.646 10.142 -16.503 1.00 94.12 75 GLU A CA 1
ATOM 623 C C . GLU A 1 75 ? 9.731 9.270 -15.232 1.00 94.12 75 GLU A C 1
ATOM 625 O O . GLU A 1 75 ? 10.476 8.289 -15.182 1.00 94.12 75 GLU A O 1
ATOM 630 N N . HIS A 1 76 ? 8.945 9.598 -14.199 1.00 96.00 76 HIS A N 1
ATOM 631 C CA . HIS A 1 76 ? 8.875 8.808 -12.965 1.00 96.00 76 HIS A CA 1
ATOM 632 C C . HIS A 1 76 ? 8.004 7.561 -13.140 1.00 96.00 76 HIS A C 1
ATOM 634 O O . HIS A 1 76 ? 8.348 6.503 -12.614 1.00 96.00 76 HIS A O 1
ATOM 640 N N . ARG A 1 77 ? 6.919 7.631 -13.927 1.00 96.56 77 ARG A N 1
ATOM 641 C CA . ARG A 1 77 ? 6.149 6.434 -14.318 1.00 96.56 77 ARG A CA 1
ATOM 642 C C . ARG A 1 77 ? 7.009 5.450 -15.114 1.00 96.56 77 ARG A C 1
ATOM 644 O O . ARG A 1 77 ? 6.909 4.247 -14.885 1.00 96.56 77 ARG A O 1
ATOM 651 N N . ASP A 1 78 ? 7.912 5.937 -15.961 1.00 96.62 78 ASP A N 1
ATOM 652 C CA . ASP A 1 78 ? 8.863 5.085 -16.682 1.00 96.62 78 ASP A CA 1
ATOM 653 C C . ASP A 1 78 ? 9.822 4.348 -15.745 1.00 96.62 78 ASP A C 1
ATOM 655 O O . ASP A 1 78 ? 10.189 3.201 -16.012 1.00 96.62 78 ASP A O 1
ATOM 659 N N . ALA A 1 79 ? 10.205 4.956 -14.619 1.00 97.19 79 ALA A N 1
ATOM 660 C CA . ALA A 1 79 ? 10.990 4.271 -13.597 1.00 97.19 79 ALA A CA 1
ATOM 661 C C . ALA A 1 79 ? 10.209 3.099 -12.972 1.00 97.19 79 ALA A C 1
ATOM 663 O O . ALA A 1 79 ? 10.762 2.007 -12.839 1.00 97.19 79 ALA A O 1
ATOM 664 N N . PHE A 1 80 ? 8.911 3.270 -12.681 1.00 97.69 80 PHE A N 1
ATOM 665 C CA . PHE A 1 80 ? 8.047 2.156 -12.264 1.00 97.69 80 PHE A CA 1
ATOM 666 C C . PHE A 1 80 ? 7.944 1.073 -13.344 1.00 97.69 80 PHE A C 1
ATOM 668 O O . PHE A 1 80 ? 8.043 -0.110 -13.024 1.00 97.69 80 PHE A O 1
ATOM 675 N N . THR A 1 81 ? 7.801 1.454 -14.618 1.00 98.00 81 THR A N 1
ATOM 676 C CA . THR A 1 81 ? 7.771 0.505 -15.745 1.00 98.00 81 THR A CA 1
ATOM 677 C C . THR A 1 81 ? 9.048 -0.329 -15.808 1.00 98.00 81 THR A C 1
ATOM 679 O O . THR A 1 81 ? 8.973 -1.549 -15.933 1.00 98.00 81 THR A O 1
ATOM 682 N N . LYS A 1 82 ? 10.222 0.304 -15.687 1.00 98.06 82 LYS A N 1
ATOM 683 C CA . LYS A 1 82 ? 11.521 -0.388 -15.708 1.00 98.06 82 LYS A CA 1
ATOM 684 C C . LYS A 1 82 ? 11.623 -1.415 -14.582 1.00 98.06 82 LYS A C 1
ATOM 686 O O . LYS A 1 82 ? 11.928 -2.572 -14.853 1.00 98.06 82 LYS A O 1
ATOM 691 N N . LEU A 1 83 ? 11.281 -1.017 -13.357 1.00 98.38 83 LEU A N 1
ATOM 692 C CA . LEU A 1 83 ? 11.285 -1.909 -12.194 1.00 98.38 83 LEU A CA 1
ATOM 693 C C . LEU A 1 83 ? 10.277 -3.063 -12.344 1.00 98.38 83 LEU A C 1
ATOM 695 O O . LEU A 1 83 ? 10.571 -4.198 -11.976 1.00 98.38 83 LEU A O 1
ATOM 699 N N . ALA A 1 84 ? 9.100 -2.802 -12.917 1.00 98.31 84 ALA A N 1
ATOM 700 C CA . ALA A 1 84 ? 8.096 -3.830 -13.176 1.00 98.31 84 ALA A CA 1
ATOM 701 C C . ALA A 1 84 ? 8.535 -4.825 -14.265 1.00 98.31 84 ALA A C 1
ATOM 703 O O . ALA A 1 84 ? 8.270 -6.018 -14.146 1.00 98.31 84 ALA A O 1
ATOM 704 N N . ARG A 1 85 ? 9.216 -4.362 -15.322 1.00 98.19 85 ARG A N 1
ATOM 705 C CA . ARG A 1 85 ? 9.789 -5.233 -16.365 1.00 98.19 85 ARG A CA 1
ATOM 706 C C . ARG A 1 85 ? 10.936 -6.086 -15.837 1.00 98.19 85 ARG A C 1
ATOM 708 O O . ARG A 1 85 ? 11.019 -7.264 -16.161 1.00 98.19 85 ARG A O 1
ATOM 715 N N . GLU A 1 86 ? 11.786 -5.511 -14.993 1.00 98.00 86 GLU A N 1
ATOM 716 C CA . GLU A 1 86 ? 12.821 -6.266 -14.286 1.00 98.00 86 GLU A CA 1
ATOM 717 C C . GLU A 1 86 ? 12.199 -7.356 -13.403 1.00 98.00 86 GLU A C 1
ATOM 719 O O . GLU A 1 86 ? 12.656 -8.496 -13.425 1.00 98.00 86 GLU A O 1
ATOM 724 N N . ALA A 1 87 ? 11.122 -7.032 -12.682 1.00 97.94 87 ALA A N 1
ATOM 725 C CA . ALA A 1 87 ? 10.355 -7.998 -11.904 1.00 97.94 87 ALA A CA 1
ATOM 726 C C . ALA A 1 87 ? 9.773 -9.134 -12.752 1.00 97.94 87 ALA A C 1
ATOM 728 O O . ALA A 1 87 ? 9.968 -10.295 -12.408 1.00 97.94 87 ALA A O 1
ATOM 729 N N . GLU A 1 88 ? 9.108 -8.808 -13.861 1.00 97.31 88 GLU A N 1
ATOM 730 C CA . GLU A 1 88 ? 8.554 -9.790 -14.802 1.00 97.31 88 GLU A CA 1
ATOM 731 C C . GLU A 1 88 ? 9.630 -10.754 -15.323 1.00 97.31 88 GLU A C 1
ATOM 733 O O . GLU A 1 88 ? 9.417 -11.963 -15.356 1.00 97.31 88 GLU A O 1
ATOM 738 N N . ALA A 1 89 ? 10.811 -10.240 -15.673 1.00 97.44 89 ALA A N 1
ATOM 739 C CA . ALA A 1 89 ? 11.914 -11.061 -16.165 1.00 97.44 89 ALA A CA 1
ATOM 740 C C . ALA A 1 89 ? 12.555 -11.953 -15.081 1.00 97.44 89 ALA A C 1
ATOM 742 O O . ALA A 1 89 ? 13.285 -12.883 -15.414 1.00 97.44 89 ALA A O 1
ATOM 743 N N . ASN A 1 90 ? 12.303 -11.679 -13.797 1.00 97.38 90 ASN A N 1
ATOM 744 C CA . ASN A 1 90 ? 12.983 -12.308 -12.662 1.00 97.38 90 ASN A CA 1
ATOM 745 C C . ASN A 1 90 ? 11.993 -12.793 -11.580 1.00 97.38 90 ASN A C 1
ATOM 747 O O . ASN A 1 90 ? 12.303 -12.759 -10.387 1.00 97.38 90 ASN A O 1
ATOM 751 N N . MET A 1 91 ? 10.804 -13.261 -11.983 1.00 95.56 91 MET A N 1
ATOM 752 C CA . MET A 1 91 ? 9.732 -13.706 -11.070 1.00 95.56 91 MET A CA 1
ATOM 753 C C . MET A 1 91 ? 10.148 -14.833 -10.112 1.00 95.56 91 MET A C 1
ATOM 755 O O . MET A 1 91 ? 9.614 -14.925 -9.008 1.00 95.56 91 MET A O 1
ATOM 759 N N . GLU A 1 92 ? 11.097 -15.675 -10.526 1.00 93.69 92 GLU A N 1
ATOM 760 C CA . GLU A 1 92 ? 11.570 -16.854 -9.782 1.00 93.69 92 GLU A CA 1
ATOM 761 C C . GLU A 1 92 ? 12.998 -16.683 -9.236 1.00 93.69 92 GLU A C 1
ATOM 763 O O . GLU A 1 92 ? 13.633 -17.645 -8.804 1.00 93.69 92 GLU A O 1
ATOM 768 N N . ALA A 1 93 ? 13.534 -15.458 -9.258 1.00 94.56 93 ALA A N 1
ATOM 769 C CA . ALA A 1 93 ? 14.869 -15.193 -8.741 1.00 94.56 93 ALA A CA 1
ATOM 770 C C . ALA A 1 93 ? 14.959 -15.491 -7.234 1.00 94.56 93 ALA A C 1
ATOM 772 O O . ALA A 1 93 ? 14.067 -15.146 -6.458 1.00 94.56 93 ALA A O 1
ATOM 773 N N . VAL A 1 94 ? 16.095 -16.061 -6.809 1.00 94.00 94 VAL A N 1
ATOM 774 C CA . VAL A 1 94 ? 16.395 -16.354 -5.390 1.00 94.00 94 VAL A CA 1
ATOM 775 C C . VAL A 1 94 ? 16.256 -15.104 -4.517 1.00 94.00 94 VAL A C 1
ATOM 777 O O . VAL A 1 94 ? 15.776 -15.171 -3.387 1.00 94.00 94 VAL A O 1
ATOM 780 N N . HIS A 1 95 ? 16.653 -13.952 -5.059 1.00 93.00 95 HIS A N 1
ATOM 781 C CA . HIS A 1 95 ? 16.428 -12.647 -4.459 1.00 93.00 95 HIS A CA 1
ATOM 782 C C . HIS A 1 95 ? 15.397 -11.891 -5.300 1.00 93.00 95 HIS A C 1
ATOM 784 O O . HIS A 1 95 ? 15.736 -11.439 -6.395 1.00 93.00 95 HIS A O 1
ATOM 790 N N . PRO A 1 96 ? 14.148 -11.752 -4.817 1.00 94.19 96 PRO A N 1
ATOM 791 C CA . PRO A 1 96 ? 13.106 -11.084 -5.577 1.00 94.19 96 PRO A CA 1
ATOM 792 C C . PRO A 1 96 ? 13.488 -9.627 -5.883 1.00 94.19 96 PRO A C 1
ATOM 794 O O . PRO A 1 96 ? 13.932 -8.917 -4.971 1.00 94.19 96 PRO A O 1
ATOM 797 N N . PRO A 1 97 ? 13.275 -9.151 -7.122 1.00 97.12 97 PRO A N 1
ATOM 798 C CA . PRO A 1 97 ? 13.499 -7.759 -7.492 1.00 97.12 97 PRO A CA 1
ATOM 799 C C . PRO A 1 97 ? 12.718 -6.785 -6.613 1.00 97.12 97 PRO A C 1
ATOM 801 O O . PRO A 1 97 ? 11.670 -7.121 -6.047 1.00 97.12 97 PRO A O 1
ATOM 804 N N . LEU A 1 98 ? 13.204 -5.545 -6.543 1.00 97.56 98 LEU A N 1
ATOM 805 C CA . LEU A 1 98 ? 12.643 -4.502 -5.683 1.00 97.56 98 LEU A CA 1
ATOM 806 C C . LEU A 1 98 ? 11.127 -4.337 -5.866 1.00 97.56 98 LEU A C 1
ATOM 808 O O . LEU A 1 98 ? 10.392 -4.278 -4.882 1.00 97.56 98 LEU A O 1
ATOM 812 N N . PHE A 1 99 ? 10.647 -4.335 -7.112 1.00 98.06 99 PHE A N 1
ATOM 813 C CA . PHE A 1 99 ? 9.220 -4.196 -7.401 1.00 98.06 99 PHE A CA 1
ATOM 814 C C . PHE A 1 99 ? 8.387 -5.359 -6.843 1.00 98.06 99 PHE A C 1
ATOM 816 O O . PHE A 1 99 ? 7.329 -5.120 -6.268 1.00 98.06 99 PHE A O 1
ATOM 823 N N . LEU A 1 100 ? 8.867 -6.608 -6.926 1.00 97.12 100 LEU A N 1
ATOM 824 C CA . LEU A 1 100 ? 8.162 -7.754 -6.335 1.00 97.12 100 LEU A CA 1
ATOM 825 C C . LEU A 1 100 ? 8.169 -7.700 -4.811 1.00 97.12 100 LEU A C 1
ATOM 827 O O . LEU A 1 100 ? 7.153 -8.003 -4.187 1.00 97.12 100 LEU A O 1
ATOM 831 N N . ARG A 1 101 ? 9.285 -7.294 -4.196 1.00 97.19 101 ARG A N 1
ATOM 832 C CA . ARG A 1 101 ? 9.351 -7.083 -2.740 1.00 97.19 101 ARG A CA 1
ATOM 833 C C . ARG A 1 101 ? 8.351 -6.016 -2.302 1.00 97.19 101 ARG A C 1
ATOM 835 O O . ARG A 1 101 ? 7.626 -6.231 -1.336 1.00 97.19 101 ARG A O 1
ATOM 842 N N . PHE A 1 102 ? 8.263 -4.919 -3.050 1.00 97.62 102 PHE A N 1
ATOM 843 C CA . PHE A 1 102 ? 7.305 -3.848 -2.806 1.00 97.62 102 PHE A CA 1
ATOM 844 C C . PHE A 1 102 ? 5.852 -4.316 -2.958 1.00 97.62 102 PHE A C 1
ATOM 846 O O . PHE A 1 102 ? 5.057 -4.114 -2.046 1.00 97.62 102 PHE A O 1
ATOM 853 N N . VAL A 1 103 ? 5.504 -5.016 -4.043 1.00 97.19 103 VAL A N 1
ATOM 854 C CA . VAL A 1 103 ? 4.150 -5.565 -4.245 1.00 97.19 103 VAL A CA 1
ATOM 855 C C . VAL A 1 103 ? 3.774 -6.562 -3.147 1.00 97.19 103 VAL A C 1
ATOM 857 O O . VAL A 1 103 ? 2.672 -6.492 -2.607 1.00 97.19 103 VAL A O 1
ATOM 860 N N . ASN A 1 104 ? 4.689 -7.461 -2.777 1.00 95.25 104 ASN A N 1
ATOM 861 C CA . ASN A 1 104 ? 4.476 -8.406 -1.681 1.00 95.25 104 ASN A CA 1
ATOM 862 C C . ASN A 1 104 ? 4.185 -7.698 -0.360 1.00 95.25 104 ASN A C 1
ATOM 864 O O . ASN A 1 104 ? 3.278 -8.093 0.367 1.00 95.25 104 ASN A O 1
ATOM 868 N N . LEU A 1 105 ? 4.937 -6.641 -0.075 1.00 95.06 105 LEU A N 1
ATOM 869 C CA . LEU A 1 105 ? 4.755 -5.837 1.118 1.00 95.06 105 LEU A CA 1
ATOM 870 C C . LEU A 1 105 ? 3.411 -5.097 1.088 1.00 95.06 105 LEU A C 1
ATOM 872 O O . LEU A 1 105 ? 2.683 -5.165 2.070 1.00 95.06 105 LEU A O 1
ATOM 876 N N . LEU A 1 106 ? 3.023 -4.484 -0.036 1.00 96.19 106 LEU A N 1
ATOM 877 C CA . LEU A 1 106 ? 1.713 -3.832 -0.167 1.00 96.19 106 LEU A CA 1
ATOM 878 C C . LEU A 1 106 ? 0.547 -4.808 0.041 1.00 96.19 106 LEU A C 1
ATOM 880 O O . LEU A 1 106 ? -0.448 -4.433 0.652 1.00 96.19 106 LEU A O 1
ATOM 884 N N . MET A 1 107 ? 0.652 -6.048 -0.451 1.00 95.69 107 MET A N 1
ATOM 885 C CA . MET A 1 107 ? -0.371 -7.070 -0.196 1.00 95.69 107 MET A CA 1
ATOM 886 C C . MET A 1 107 ? -0.480 -7.399 1.296 1.00 95.69 107 MET A C 1
ATOM 888 O O . MET A 1 107 ? -1.583 -7.450 1.837 1.00 95.69 107 MET A O 1
ATOM 892 N N . ASN A 1 108 ? 0.659 -7.597 1.965 1.00 93.81 108 ASN A N 1
ATOM 893 C CA . ASN A 1 108 ? 0.691 -7.892 3.396 1.00 93.81 108 ASN A CA 1
ATOM 894 C C . ASN A 1 108 ? 0.121 -6.727 4.217 1.00 93.81 108 ASN A C 1
ATOM 896 O O . ASN A 1 108 ? -0.709 -6.946 5.096 1.00 93.81 108 ASN A O 1
ATOM 900 N N . ASP A 1 109 ? 0.517 -5.495 3.892 1.00 93.44 109 ASP A N 1
ATOM 901 C CA . ASP A 1 109 ? -0.008 -4.283 4.518 1.00 93.44 109 ASP A CA 1
ATOM 902 C C . ASP A 1 109 ? -1.515 -4.154 4.308 1.00 93.44 109 ASP A C 1
ATOM 904 O O . ASP A 1 109 ? -2.235 -3.833 5.244 1.00 93.44 109 ASP A O 1
ATOM 908 N N . ALA A 1 110 ? -2.012 -4.425 3.100 1.00 94.25 110 ALA A N 1
ATOM 909 C CA . ALA A 1 110 ? -3.433 -4.310 2.800 1.00 94.25 110 ALA A CA 1
ATOM 910 C C . ALA A 1 110 ? -4.281 -5.306 3.609 1.00 94.25 110 ALA A C 1
ATOM 912 O O . ALA A 1 110 ? -5.360 -4.941 4.072 1.00 94.25 110 ALA A O 1
ATOM 913 N N . ILE A 1 111 ? -3.797 -6.540 3.798 1.00 93.50 111 ILE A N 1
ATOM 914 C CA . ILE A 1 111 ? -4.456 -7.539 4.653 1.00 93.50 111 ILE A CA 1
ATOM 915 C C . ILE A 1 111 ? -4.434 -7.081 6.110 1.00 93.50 111 ILE A C 1
ATOM 917 O O . ILE A 1 111 ? -5.489 -6.985 6.730 1.00 93.50 111 ILE A O 1
ATOM 921 N N . PHE A 1 112 ? -3.254 -6.726 6.622 1.00 92.56 112 PHE A N 1
ATOM 922 C CA . PHE A 1 112 ? -3.091 -6.289 8.006 1.00 92.56 112 PHE A CA 1
ATOM 923 C C . PHE A 1 112 ? -3.967 -5.073 8.342 1.00 92.56 112 PHE A C 1
ATOM 925 O O . PHE A 1 112 ? -4.712 -5.086 9.316 1.00 92.56 112 PHE A O 1
ATOM 932 N N . LEU A 1 113 ? -3.905 -4.025 7.515 1.00 92.19 113 LEU A N 1
ATOM 933 C CA . LEU A 1 113 ? -4.640 -2.780 7.742 1.00 92.19 113 LEU A CA 1
ATOM 934 C C . LEU A 1 113 ? -6.149 -2.993 7.664 1.00 92.19 113 LEU A C 1
ATOM 936 O O . LEU A 1 113 ? -6.893 -2.321 8.375 1.00 92.19 113 LEU A O 1
ATOM 940 N N . LEU A 1 114 ? -6.613 -3.917 6.814 1.00 90.62 114 LEU A N 1
ATOM 941 C CA . LEU A 1 114 ? -8.019 -4.286 6.817 1.00 90.62 114 LEU A CA 1
ATOM 942 C C . LEU A 1 114 ? -8.390 -4.934 8.152 1.00 90.62 114 LEU A C 1
ATOM 944 O O . LEU A 1 114 ? -9.354 -4.498 8.773 1.00 90.62 114 LEU A O 1
ATOM 948 N N . ASP A 1 115 ? -7.636 -5.931 8.602 1.00 91.56 115 ASP A N 1
ATOM 949 C CA . ASP A 1 115 ? -7.952 -6.678 9.821 1.00 91.56 115 ASP A CA 1
ATOM 950 C C . ASP A 1 115 ? -7.989 -5.776 11.055 1.00 91.56 115 ASP A C 1
ATOM 952 O O . ASP A 1 115 ? -8.976 -5.799 11.798 1.00 91.56 115 ASP A O 1
ATOM 956 N N . GLU A 1 116 ? -6.990 -4.908 11.219 1.00 91.19 116 GLU A N 1
ATOM 957 C CA . GLU A 1 116 ? -6.957 -3.936 12.314 1.00 91.19 116 GLU A CA 1
ATOM 958 C C . GLU A 1 116 ? -8.098 -2.927 12.222 1.00 91.19 116 GLU A C 1
ATOM 960 O O . GLU A 1 116 ? -8.811 -2.702 13.204 1.00 91.19 116 GLU A O 1
ATOM 965 N N . ALA A 1 117 ? -8.370 -2.383 11.031 1.00 88.38 117 ALA A N 1
ATOM 966 C CA . ALA A 1 117 ? -9.497 -1.479 10.844 1.00 88.38 117 ALA A CA 1
ATOM 967 C C . ALA A 1 117 ? -10.825 -2.150 11.238 1.00 88.38 117 ALA A C 1
ATOM 969 O O . ALA A 1 117 ? -11.662 -1.528 11.901 1.00 88.38 117 ALA A O 1
ATOM 970 N N . LEU A 1 118 ? -11.033 -3.415 10.859 1.00 87.56 118 LEU A N 1
ATOM 971 C CA . LEU A 1 118 ? -12.243 -4.163 11.198 1.00 87.56 118 LEU A CA 1
ATOM 972 C C . LEU A 1 118 ? -12.341 -4.460 12.696 1.00 87.56 118 LEU A C 1
ATOM 974 O O . LEU A 1 118 ? -13.417 -4.290 13.279 1.00 87.56 118 LEU A O 1
ATOM 978 N N . ASN A 1 119 ? -11.237 -4.866 13.318 1.00 91.19 119 ASN A N 1
ATOM 979 C CA . ASN A 1 119 ? -11.158 -5.123 14.750 1.00 91.19 119 ASN A CA 1
ATOM 980 C C . ASN A 1 119 ? -11.460 -3.849 15.558 1.00 91.19 119 ASN A C 1
ATOM 982 O O . ASN A 1 119 ? -12.348 -3.844 16.417 1.00 91.19 119 ASN A O 1
ATOM 986 N N . ASN A 1 120 ? -10.811 -2.738 15.210 1.00 91.06 120 ASN A N 1
ATOM 987 C CA . ASN A 1 120 ? -10.997 -1.447 15.864 1.00 91.06 120 ASN A CA 1
ATOM 988 C C . ASN A 1 120 ? -12.443 -0.941 15.712 1.00 91.06 120 ASN A C 1
ATOM 990 O O . ASN A 1 120 ? -13.073 -0.532 16.691 1.00 91.06 120 ASN A O 1
ATOM 994 N N . MET A 1 121 ? -13.041 -1.056 14.520 1.00 89.38 121 MET A N 1
ATOM 995 C CA . MET A 1 121 ? -14.453 -0.705 14.308 1.00 89.38 121 MET A CA 1
ATOM 996 C C . MET A 1 121 ? -15.422 -1.577 15.122 1.00 89.38 121 MET A C 1
ATOM 998 O O . MET A 1 121 ? -16.434 -1.071 15.619 1.00 89.38 121 MET A O 1
ATOM 1002 N N . ALA A 1 122 ? -15.135 -2.872 15.281 1.00 89.19 122 ALA A N 1
ATOM 1003 C CA . ALA A 1 122 ? -15.954 -3.762 16.098 1.00 89.19 122 ALA A CA 1
ATOM 1004 C C . ALA A 1 122 ? -15.916 -3.363 17.582 1.00 89.19 122 ALA A C 1
ATOM 1006 O O . ALA A 1 122 ? -16.972 -3.281 18.213 1.00 89.19 122 ALA A O 1
ATOM 1007 N N . GLN A 1 123 ? -14.735 -3.039 18.115 1.00 90.94 123 GLN A N 1
ATOM 1008 C CA . GLN A 1 123 ? -14.578 -2.571 19.495 1.00 90.94 123 GLN A CA 1
ATOM 1009 C C . GLN A 1 123 ? -15.290 -1.233 19.737 1.00 90.94 123 GLN A C 1
ATOM 1011 O O . GLN A 1 123 ? -16.035 -1.100 20.712 1.00 90.94 123 GLN A O 1
ATOM 1016 N N . ILE A 1 124 ? -15.151 -0.272 18.812 1.00 91.00 124 ILE A N 1
ATOM 1017 C CA . ILE A 1 124 ? -15.882 1.005 18.862 1.00 91.00 124 ILE A CA 1
ATOM 1018 C C . ILE A 1 124 ? -17.390 0.751 18.918 1.00 91.00 124 ILE A C 1
ATOM 1020 O O . ILE A 1 124 ? -18.085 1.346 19.742 1.00 91.00 124 ILE A O 1
ATOM 1024 N N . ARG A 1 125 ? -17.913 -0.153 18.077 1.00 88.25 125 ARG A N 1
ATOM 1025 C CA . ARG A 1 125 ? -19.344 -0.480 18.073 1.00 88.25 125 ARG A CA 1
ATOM 1026 C C . ARG A 1 125 ? -19.796 -1.059 19.412 1.00 88.25 125 ARG A C 1
ATOM 1028 O O . ARG A 1 125 ? -20.862 -0.673 19.888 1.00 88.25 125 ARG A O 1
ATOM 1035 N N . THR A 1 126 ? -19.024 -1.963 20.010 1.00 89.94 126 THR A N 1
ATOM 1036 C CA . THR A 1 126 ? -19.348 -2.549 21.321 1.00 89.94 126 THR A CA 1
ATOM 1037 C C . THR A 1 126 ? -19.467 -1.463 22.389 1.00 89.94 126 THR A C 1
ATOM 1039 O O . THR A 1 126 ? -20.494 -1.381 23.061 1.00 89.94 126 THR A O 1
ATOM 1042 N N . LEU A 1 127 ? -18.483 -0.561 22.475 1.00 88.56 127 LEU A N 1
ATOM 1043 C CA . LEU A 1 127 ? -18.494 0.545 23.440 1.00 88.56 127 LEU A CA 1
ATOM 1044 C C . LEU A 1 127 ? -19.656 1.521 23.194 1.00 88.56 127 LEU A C 1
ATOM 1046 O O . LEU A 1 127 ? -20.350 1.908 24.132 1.00 88.56 127 LEU A O 1
ATOM 1050 N N . GLN A 1 128 ? -19.935 1.873 21.936 1.00 87.38 128 GLN A N 1
ATOM 1051 C CA . GLN A 1 128 ? -21.075 2.732 21.592 1.00 87.38 128 GLN A CA 1
ATOM 1052 C C . GLN A 1 128 ? -22.426 2.064 21.889 1.00 87.38 128 GLN A C 1
ATOM 1054 O O . GLN A 1 128 ? -23.367 2.724 22.322 1.00 87.38 128 GLN A O 1
ATOM 1059 N N . THR A 1 129 ? -22.539 0.751 21.686 1.00 88.75 129 THR A N 1
ATOM 1060 C CA . THR A 1 129 ? -23.766 0.002 22.003 1.00 88.75 129 THR A CA 1
ATOM 1061 C C . THR A 1 129 ? -24.012 -0.021 23.509 1.00 88.75 129 THR A C 1
ATOM 1063 O O . THR A 1 129 ? -25.148 0.158 23.946 1.00 88.75 129 THR A O 1
ATOM 1066 N N . MET A 1 130 ? -22.955 -0.157 24.313 1.00 86.19 130 MET A N 1
ATOM 1067 C CA . MET A 1 130 ? -23.031 -0.054 25.771 1.00 86.19 130 MET A CA 1
ATOM 1068 C C . MET A 1 130 ? -23.532 1.330 26.223 1.00 86.19 130 MET A C 1
ATOM 1070 O O . MET A 1 130 ? -24.379 1.423 27.111 1.00 86.19 130 MET A O 1
ATOM 1074 N N . GLN A 1 131 ? -23.074 2.405 25.564 1.00 85.12 131 GLN A N 1
ATOM 1075 C CA . GLN A 1 131 ? -23.550 3.778 25.803 1.00 85.12 131 GLN A CA 1
ATOM 1076 C C . GLN A 1 131 ? -25.043 3.950 25.500 1.00 85.12 131 GLN A C 1
ATOM 1078 O O . GLN A 1 131 ? -25.753 4.595 26.267 1.00 85.12 131 GLN A O 1
ATOM 1083 N N . ILE A 1 132 ? -25.528 3.362 24.403 1.00 84.75 132 ILE A N 1
ATOM 1084 C CA . ILE A 1 132 ? -26.919 3.518 23.946 1.00 84.75 132 ILE A CA 1
ATOM 1085 C C . ILE A 1 132 ? -27.892 2.625 24.733 1.00 84.75 132 ILE A C 1
ATOM 1087 O O . ILE A 1 132 ? -29.014 3.038 25.013 1.00 84.75 132 ILE A O 1
ATOM 1091 N N . SER A 1 133 ? -27.481 1.406 25.090 1.00 86.75 133 SER A N 1
ATOM 1092 C CA . SER A 1 133 ? -28.329 0.410 25.770 1.00 86.75 133 SER A CA 1
ATOM 1093 C C . SER A 1 133 ? -28.614 0.725 27.243 1.00 86.75 133 SER A C 1
ATOM 1095 O O . SER A 1 133 ? -29.470 0.087 27.850 1.00 86.75 133 SER A O 1
ATOM 1097 N N . GLY A 1 134 ? -27.918 1.705 27.825 1.00 79.69 134 GLY A N 1
ATOM 1098 C CA . GLY A 1 134 ? -28.056 2.077 29.232 1.00 79.69 134 GLY A CA 1
ATOM 1099 C C . GLY A 1 134 ? -27.183 1.259 30.188 1.00 79.69 134 GLY A C 1
ATOM 1100 O O . GLY A 1 134 ? -27.054 1.663 31.342 1.00 79.69 134 GLY A O 1
ATOM 1101 N N . GLU A 1 135 ? -26.512 0.197 29.719 1.00 85.25 135 GLU A N 1
ATOM 1102 C CA . GLU A 1 135 ? -25.480 -0.537 30.479 1.00 85.25 135 GLU A CA 1
ATOM 1103 C C . GLU A 1 135 ? -24.356 0.394 30.953 1.00 85.25 135 GLU A C 1
ATOM 1105 O O . GLU A 1 135 ? -23.808 0.252 32.041 1.00 85.25 135 GLU A O 1
ATOM 1110 N N . TRP A 1 136 ? -24.060 1.440 30.185 1.00 84.62 136 TRP A N 1
ATOM 1111 C CA . TRP A 1 136 ? -23.105 2.469 30.587 1.00 84.62 136 TRP A CA 1
ATOM 1112 C C . TRP A 1 136 ? -23.458 3.161 31.912 1.00 84.62 136 TRP A C 1
ATOM 1114 O O . TRP A 1 136 ? -22.573 3.566 32.668 1.00 84.62 136 TRP A O 1
ATOM 1124 N N . ASN A 1 137 ? -24.752 3.276 32.229 1.00 85.12 137 ASN A N 1
ATOM 1125 C CA . ASN A 1 137 ? -25.224 3.933 33.446 1.00 85.12 137 ASN A CA 1
ATOM 1126 C C . ASN A 1 137 ? -25.050 3.069 34.702 1.00 85.12 137 ASN A C 1
ATOM 1128 O O . ASN A 1 137 ? -25.142 3.603 35.808 1.00 85.12 137 ASN A O 1
ATOM 1132 N N . THR A 1 138 ? -24.775 1.770 34.557 1.00 89.50 138 THR A N 1
ATOM 1133 C CA . THR A 1 138 ? -24.497 0.878 35.692 1.00 89.50 138 THR A CA 1
ATOM 1134 C C . THR A 1 138 ? -23.017 0.844 36.066 1.00 89.50 138 THR A C 1
ATOM 1136 O O . THR A 1 138 ? -22.679 0.366 37.142 1.00 89.50 138 THR A O 1
ATOM 1139 N N . LEU A 1 139 ? -22.141 1.372 35.204 1.00 90.00 139 LEU A N 1
ATOM 1140 C CA . LEU A 1 139 ? -20.703 1.466 35.455 1.00 90.00 139 LEU A CA 1
ATOM 1141 C C . LEU A 1 139 ? -20.363 2.548 36.482 1.00 90.00 139 LEU A C 1
ATOM 1143 O O . LEU A 1 139 ? -21.038 3.583 36.562 1.00 90.00 139 LEU A O 1
ATOM 1147 N N . THR A 1 140 ? -19.267 2.3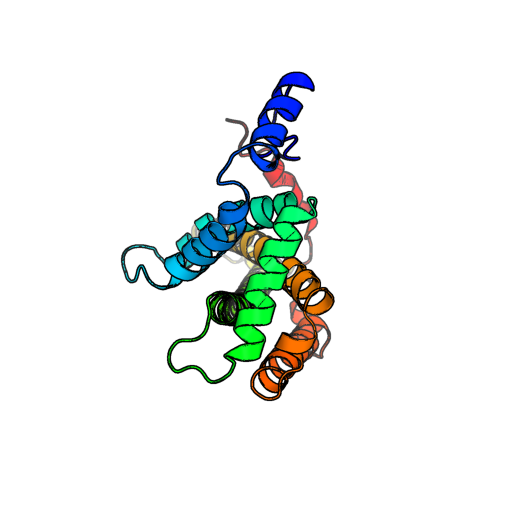36 37.205 1.00 93.00 140 THR A N 1
ATOM 1148 C CA . THR A 1 140 ? -18.641 3.337 38.075 1.00 93.00 140 THR A CA 1
ATOM 1149 C C . THR A 1 140 ? -18.060 4.499 37.262 1.00 93.00 140 THR A C 1
ATOM 1151 O O . THR A 1 140 ? -17.815 4.391 36.060 1.00 93.00 140 THR A O 1
ATOM 1154 N N . VAL A 1 141 ? -17.805 5.637 37.917 1.00 89.50 141 VAL A N 1
ATOM 1155 C CA . VAL A 1 141 ? -17.192 6.810 37.263 1.00 89.50 141 VAL A CA 1
ATOM 1156 C C . VAL A 1 141 ? -15.823 6.461 36.662 1.00 89.50 141 VAL A C 1
ATOM 1158 O O . VAL A 1 141 ? -15.560 6.811 35.516 1.00 89.50 141 VAL A O 1
ATOM 1161 N N . GLN A 1 142 ? -15.004 5.694 37.386 1.00 92.69 142 GLN A N 1
ATOM 1162 C CA . GLN A 1 142 ? -13.675 5.279 36.934 1.00 92.69 142 GLN A CA 1
ATOM 1163 C C . GLN A 1 142 ? -13.734 4.370 35.694 1.00 92.69 142 GLN A C 1
ATOM 1165 O O . GLN A 1 142 ? -12.973 4.561 34.748 1.00 92.69 142 GLN A O 1
ATOM 1170 N N . GLU A 1 143 ? -14.660 3.407 35.657 1.00 91.81 143 GLU A N 1
ATOM 1171 C CA . GLU A 1 143 ? -14.854 2.548 34.479 1.00 91.81 143 GLU A CA 1
ATOM 1172 C C . GLU A 1 143 ? -15.297 3.362 33.262 1.00 91.81 143 GLU A C 1
ATOM 1174 O O . GLU A 1 143 ? -14.795 3.149 32.158 1.00 91.81 143 GLU A O 1
ATOM 1179 N N . ARG A 1 144 ? -16.191 4.342 33.449 1.00 89.06 144 ARG A N 1
ATOM 1180 C CA . ARG A 1 144 ? -16.621 5.230 32.359 1.00 89.06 144 ARG A CA 1
ATOM 1181 C C . ARG A 1 144 ? -15.462 6.054 31.807 1.00 89.06 144 ARG A C 1
ATOM 1183 O O . ARG A 1 144 ? -15.330 6.147 30.590 1.00 89.06 144 ARG A O 1
ATOM 1190 N N . GLU A 1 145 ? -14.620 6.626 32.664 1.00 90.88 145 GLU A N 1
ATOM 1191 C CA . GLU A 1 145 ? -13.428 7.376 32.238 1.00 90.88 145 GLU A CA 1
ATOM 1192 C C . GLU A 1 145 ? -12.451 6.490 31.454 1.00 90.88 145 GLU A C 1
ATOM 1194 O O . GLU A 1 145 ? -11.972 6.879 30.381 1.00 90.88 145 GLU A O 1
ATOM 1199 N N . GLN A 1 146 ? -12.223 5.261 31.925 1.00 92.56 146 GLN A N 1
ATOM 1200 C CA . GLN A 1 146 ? -11.378 4.288 31.236 1.00 92.56 146 GLN A CA 1
ATOM 1201 C C . GLN A 1 146 ? -11.946 3.914 29.861 1.00 92.56 146 GLN A C 1
ATOM 1203 O O . GLN A 1 146 ? -11.219 3.923 28.866 1.00 92.56 146 GLN A O 1
ATOM 1208 N N . HIS A 1 147 ? -13.247 3.625 29.771 1.00 91.06 147 HIS A N 1
ATOM 1209 C CA . HIS A 1 147 ? -13.894 3.310 28.498 1.00 91.06 147 HIS A CA 1
ATOM 1210 C C . HIS A 1 147 ? -13.906 4.498 27.530 1.00 91.06 147 HIS A C 1
ATOM 1212 O O . HIS A 1 147 ? -13.750 4.282 26.331 1.00 91.06 147 HIS A O 1
ATOM 1218 N N . MET A 1 148 ? -14.041 5.739 28.012 1.00 89.31 148 MET A N 1
ATOM 1219 C CA . MET A 1 148 ? -13.938 6.942 27.172 1.00 89.31 148 MET A CA 1
ATOM 1220 C C . MET A 1 148 ? -12.527 7.131 26.616 1.00 89.31 148 MET A C 1
ATOM 1222 O O . MET A 1 148 ? -12.363 7.415 25.428 1.00 89.31 148 MET A O 1
ATOM 1226 N N . THR A 1 149 ? -11.511 6.927 27.455 1.00 91.88 149 THR A N 1
ATOM 1227 C CA . THR A 1 149 ? -10.102 7.002 27.047 1.00 91.88 149 THR A CA 1
ATOM 1228 C C . THR A 1 149 ? -9.796 5.936 26.001 1.00 91.88 149 THR A C 1
ATOM 1230 O O . THR A 1 149 ? -9.237 6.237 24.946 1.00 91.88 149 THR A O 1
ATOM 1233 N N . ASN A 1 150 ? -10.250 4.706 26.244 1.00 91.88 150 ASN A N 1
ATOM 1234 C CA . ASN A 1 150 ? -10.104 3.602 25.305 1.00 91.88 150 ASN A CA 1
ATOM 1235 C C . ASN A 1 150 ? -10.838 3.868 23.980 1.00 91.88 150 ASN A C 1
ATOM 1237 O O . ASN A 1 150 ? -10.275 3.674 22.908 1.00 91.88 150 ASN A O 1
ATOM 1241 N N . LEU A 1 151 ? -12.075 4.374 24.034 1.00 90.69 151 LEU A N 1
ATOM 1242 C CA . LEU A 1 151 ? -12.855 4.716 22.844 1.00 90.69 151 LEU A CA 1
ATOM 1243 C C . LEU A 1 151 ? -12.151 5.776 21.985 1.00 90.69 151 LEU A C 1
ATOM 1245 O O . LEU A 1 151 ? -12.124 5.648 20.763 1.00 90.69 151 LEU A O 1
ATOM 1249 N N . SER A 1 152 ? -11.573 6.800 22.620 1.00 89.88 152 SER A N 1
ATOM 1250 C CA . SER A 1 152 ? -10.789 7.832 21.935 1.00 89.88 152 SER A CA 1
ATOM 1251 C C . SER A 1 152 ? -9.550 7.237 21.258 1.00 89.88 152 SER A C 1
ATOM 1253 O O . SER A 1 152 ? -9.321 7.458 20.067 1.00 89.88 152 SER A O 1
ATOM 1255 N N . HIS A 1 153 ? -8.794 6.413 21.989 1.00 89.25 153 HIS A N 1
ATOM 1256 C CA . HIS A 1 153 ? -7.588 5.764 21.482 1.00 89.25 153 HIS A CA 1
ATOM 1257 C C . HIS A 1 153 ? -7.877 4.826 20.298 1.00 89.25 153 HIS A C 1
ATOM 1259 O O . HIS A 1 153 ? -7.292 4.992 19.229 1.00 89.25 153 HIS A O 1
ATOM 1265 N N . ILE A 1 154 ? -8.841 3.910 20.434 1.00 91.12 154 ILE A N 1
ATOM 1266 C CA . ILE A 1 154 ? -9.247 3.002 19.348 1.00 91.12 154 ILE A CA 1
ATOM 1267 C C . ILE A 1 154 ? -9.809 3.797 18.161 1.00 91.12 154 ILE A C 1
ATOM 1269 O O . ILE A 1 154 ? -9.578 3.439 17.009 1.00 91.12 154 ILE A O 1
ATOM 1273 N N . GLY A 1 155 ? -10.518 4.903 18.414 1.00 89.00 155 GLY A N 1
ATOM 1274 C CA . GLY A 1 155 ? -10.997 5.807 17.368 1.00 89.00 155 GLY A CA 1
ATOM 1275 C C . GLY A 1 155 ? -9.867 6.398 16.520 1.00 89.00 155 GLY A C 1
ATOM 1276 O O . GLY A 1 155 ? -9.982 6.451 15.292 1.00 89.00 155 GLY A O 1
ATOM 1277 N N . MET A 1 156 ? -8.765 6.802 17.159 1.00 89.06 156 MET A N 1
ATOM 1278 C CA . MET A 1 156 ? -7.564 7.283 16.474 1.00 89.06 156 MET A CA 1
ATOM 1279 C C . MET A 1 156 ? -6.927 6.178 15.618 1.00 89.06 156 MET A C 1
ATOM 1281 O O . MET A 1 156 ? -6.675 6.412 14.434 1.00 89.06 156 MET A O 1
ATOM 1285 N N . LEU A 1 157 ? -6.726 4.984 16.187 1.00 89.44 157 LEU A N 1
ATOM 1286 C CA . LEU A 1 157 ? -6.145 3.836 15.478 1.00 89.44 157 LEU A CA 1
ATOM 1287 C C . LEU A 1 157 ? -7.001 3.434 14.273 1.00 89.44 157 LEU A C 1
ATOM 1289 O O . LEU A 1 157 ? -6.511 3.412 13.147 1.00 89.44 157 LEU A O 1
ATOM 1293 N N . ALA A 1 158 ? -8.315 3.279 14.468 1.00 89.50 158 ALA A N 1
ATOM 1294 C CA . ALA A 1 158 ? -9.251 2.971 13.390 1.00 89.50 158 ALA A CA 1
ATOM 1295 C C . ALA A 1 158 ? -9.145 3.975 12.235 1.00 89.50 158 ALA A C 1
ATOM 1297 O O . ALA A 1 158 ? -9.155 3.587 11.065 1.00 89.50 158 ALA A O 1
ATOM 1298 N N . ARG A 1 159 ? -9.052 5.278 12.537 1.00 87.12 159 ARG A N 1
ATOM 1299 C CA . ARG A 1 159 ? -8.897 6.317 11.510 1.00 87.12 159 ARG A CA 1
ATOM 1300 C C . ARG A 1 159 ? -7.581 6.145 10.754 1.00 87.12 159 ARG A C 1
ATOM 1302 O O . ARG A 1 159 ? -7.585 6.215 9.525 1.00 87.12 159 ARG A O 1
ATOM 1309 N N . PHE A 1 160 ? -6.485 5.943 11.477 1.00 89.81 160 PHE A N 1
ATOM 1310 C CA . PHE A 1 160 ? -5.157 5.762 10.903 1.00 89.81 160 PHE A CA 1
ATOM 1311 C C . PHE A 1 160 ? -5.104 4.548 9.964 1.00 89.81 160 PHE A C 1
ATOM 1313 O O . PHE A 1 160 ? -4.741 4.704 8.794 1.00 89.81 160 PHE A O 1
ATOM 1320 N N . ASP A 1 161 ? -5.580 3.390 10.427 1.00 89.94 161 ASP A N 1
ATOM 1321 C CA . ASP A 1 161 ? -5.602 2.145 9.653 1.00 89.94 161 ASP A CA 1
ATOM 1322 C C . ASP A 1 161 ? -6.444 2.284 8.383 1.00 89.94 161 ASP A C 1
ATOM 1324 O O . ASP A 1 161 ? -6.031 1.867 7.303 1.00 89.94 161 ASP A O 1
ATOM 1328 N N . ASN A 1 162 ? -7.604 2.947 8.468 1.00 90.12 162 ASN A N 1
ATOM 1329 C CA . ASN A 1 162 ? -8.464 3.178 7.305 1.00 90.12 162 ASN A CA 1
ATOM 1330 C C . ASN A 1 162 ? -7.828 4.126 6.274 1.00 90.12 162 ASN A C 1
ATOM 1332 O O . ASN A 1 162 ? -7.987 3.917 5.069 1.00 90.12 162 ASN A O 1
ATOM 1336 N N . ILE A 1 163 ? -7.125 5.177 6.716 1.00 89.38 163 ILE A N 1
ATOM 1337 C CA . ILE A 1 163 ? -6.428 6.103 5.809 1.00 89.38 163 ILE A CA 1
ATOM 1338 C C . ILE A 1 163 ? -5.324 5.358 5.061 1.00 89.38 163 ILE A C 1
ATOM 1340 O O . ILE A 1 163 ? -5.277 5.403 3.831 1.00 89.38 163 ILE A O 1
ATOM 1344 N N . LEU A 1 164 ? -4.475 4.634 5.786 1.00 91.81 164 LEU A N 1
ATOM 1345 C CA . LEU A 1 164 ? -3.386 3.883 5.176 1.00 91.81 164 LEU A CA 1
ATOM 1346 C C . LEU A 1 164 ? -3.874 2.712 4.339 1.00 91.81 164 LEU A C 1
ATOM 1348 O O . LEU A 1 164 ? -3.338 2.488 3.257 1.00 91.81 164 LEU A O 1
ATOM 1352 N N . GLY A 1 165 ? -4.905 1.997 4.783 1.00 93.44 165 GLY A N 1
ATOM 1353 C CA . GLY A 1 165 ? -5.532 0.935 4.005 1.00 93.44 165 GLY A CA 1
ATOM 1354 C C . GLY A 1 165 ? -6.031 1.474 2.667 1.00 93.44 165 GLY A C 1
ATOM 1355 O O . GLY A 1 165 ? -5.720 0.918 1.614 1.00 93.44 165 GLY A O 1
ATOM 1356 N N . ARG A 1 166 ? -6.707 2.630 2.669 1.00 93.06 166 ARG A N 1
ATOM 1357 C CA . ARG A 1 166 ? -7.144 3.303 1.438 1.00 93.06 166 ARG A CA 1
ATOM 1358 C C . ARG A 1 166 ? -5.971 3.651 0.519 1.00 93.06 166 ARG A C 1
ATOM 1360 O O . ARG A 1 166 ? -6.057 3.396 -0.682 1.00 93.06 166 ARG A O 1
ATOM 1367 N N . ASP A 1 167 ? -4.907 4.242 1.050 1.00 94.56 167 ASP A N 1
ATOM 1368 C CA . ASP A 1 167 ? -3.766 4.696 0.248 1.00 94.56 167 ASP A CA 1
ATOM 1369 C C . ASP A 1 167 ? -2.946 3.500 -0.295 1.00 94.56 167 ASP A C 1
ATOM 1371 O O . ASP A 1 167 ? -2.504 3.512 -1.451 1.00 94.56 167 ASP A O 1
ATOM 1375 N N . THR A 1 168 ? -2.862 2.410 0.476 1.00 95.75 168 THR A N 1
ATOM 1376 C CA . THR A 1 168 ? -2.281 1.116 0.073 1.00 95.75 168 THR A CA 1
ATOM 1377 C C . THR A 1 168 ? -3.072 0.499 -1.085 1.00 95.75 168 THR A C 1
ATOM 1379 O O . THR A 1 168 ? -2.504 0.190 -2.135 1.00 95.75 168 THR A O 1
ATOM 1382 N N . ILE A 1 169 ? -4.402 0.394 -0.955 1.00 95.12 169 ILE A N 1
ATOM 1383 C CA . ILE A 1 169 ? -5.287 -0.121 -2.014 1.00 95.12 169 ILE A CA 1
ATOM 1384 C C . ILE A 1 169 ? -5.229 0.763 -3.260 1.00 95.12 169 ILE A C 1
ATOM 1386 O O . ILE A 1 169 ? -5.147 0.249 -4.373 1.00 95.12 169 ILE A O 1
ATOM 1390 N N . ARG A 1 170 ? -5.217 2.092 -3.108 1.00 95.88 170 ARG A N 1
ATOM 1391 C CA . ARG A 1 170 ? -5.095 3.015 -4.245 1.00 95.88 170 ARG A CA 1
ATOM 1392 C C . ARG A 1 170 ? -3.781 2.807 -4.998 1.00 95.88 170 ARG A C 1
ATOM 1394 O O . ARG A 1 170 ? -3.768 2.849 -6.227 1.00 95.88 170 ARG A O 1
ATOM 1401 N N . THR A 1 171 ? -2.693 2.556 -4.276 1.00 96.88 171 THR A N 1
ATOM 1402 C CA . THR A 1 171 ? -1.393 2.229 -4.871 1.00 96.88 171 THR A CA 1
ATOM 1403 C C . THR A 1 171 ? -1.456 0.895 -5.615 1.00 96.88 171 THR A C 1
ATOM 1405 O O . THR A 1 171 ? -1.085 0.846 -6.785 1.00 96.88 171 THR A O 1
ATOM 1408 N N . LEU A 1 172 ? -2.023 -0.155 -5.012 1.00 96.81 172 LEU A N 1
ATOM 1409 C CA . LEU A 1 172 ? -2.235 -1.448 -5.677 1.00 96.81 172 LEU A CA 1
ATOM 1410 C C . LEU A 1 172 ? -3.081 -1.323 -6.954 1.00 96.81 172 LEU A C 1
ATOM 1412 O O . LEU A 1 172 ? -2.713 -1.884 -7.983 1.00 96.81 172 LEU A O 1
ATOM 1416 N N . VAL A 1 173 ? -4.168 -0.545 -6.935 1.00 96.50 173 VAL A N 1
ATOM 1417 C CA . VAL A 1 173 ? -5.006 -0.284 -8.122 1.00 96.50 173 VAL A CA 1
ATOM 1418 C C . VAL A 1 173 ? -4.197 0.378 -9.240 1.00 96.50 173 VAL A C 1
ATOM 1420 O O . VAL A 1 173 ? -4.303 -0.017 -10.399 1.00 96.50 173 VAL A O 1
ATOM 1423 N N . ARG A 1 174 ? -3.345 1.356 -8.913 1.00 96.56 174 ARG A N 1
ATOM 1424 C CA . ARG A 1 174 ? -2.479 2.009 -9.909 1.00 96.56 174 ARG A CA 1
ATOM 1425 C C . ARG A 1 174 ? -1.471 1.038 -10.509 1.00 96.56 174 ARG A C 1
ATOM 1427 O O . ARG A 1 174 ? -1.338 0.982 -11.727 1.00 96.56 174 ARG A O 1
ATOM 1434 N N . LEU A 1 175 ? -0.778 0.268 -9.671 1.00 97.19 175 LEU A N 1
ATOM 1435 C CA . LEU A 1 175 ? 0.255 -0.660 -10.132 1.00 97.19 175 LEU A CA 1
ATOM 1436 C C . LEU A 1 175 ? -0.334 -1.803 -10.962 1.00 97.19 175 LEU A C 1
ATOM 1438 O O . LEU A 1 175 ? 0.230 -2.148 -11.996 1.00 97.19 175 LEU A O 1
ATOM 1442 N N . THR A 1 176 ? -1.476 -2.354 -10.546 1.00 96.62 176 THR A N 1
ATOM 1443 C CA . THR A 1 176 ? -2.177 -3.420 -11.284 1.00 96.62 176 THR A CA 1
ATOM 1444 C C . THR A 1 176 ? -2.671 -2.948 -12.648 1.00 96.62 176 THR A C 1
ATOM 1446 O O . THR A 1 176 ? -2.559 -3.694 -13.616 1.00 96.62 176 THR A O 1
ATOM 1449 N N . ALA A 1 177 ? -3.148 -1.704 -12.756 1.00 96.94 177 ALA A N 1
ATOM 1450 C CA . ALA A 1 177 ? -3.509 -1.108 -14.040 1.00 96.94 177 ALA A CA 1
ATOM 1451 C C . ALA A 1 177 ? -2.284 -0.824 -14.930 1.00 96.94 177 ALA A C 1
ATOM 1453 O O . ALA A 1 177 ? -2.361 -0.969 -16.148 1.00 96.94 177 ALA A O 1
ATOM 1454 N N . HIS A 1 178 ? -1.160 -0.420 -14.331 1.00 96.56 178 HIS A N 1
ATOM 1455 C CA . HIS A 1 178 ? 0.055 -0.023 -15.051 1.00 96.56 178 HIS A CA 1
ATOM 1456 C C . HIS A 1 178 ? 0.886 -1.209 -15.549 1.00 96.56 178 HIS A C 1
ATOM 1458 O O . HIS A 1 178 ? 1.404 -1.186 -16.662 1.00 96.56 178 HIS A O 1
ATOM 1464 N N . ALA A 1 179 ? 1.013 -2.254 -14.732 1.00 97.19 179 ALA A N 1
ATOM 1465 C CA . ALA A 1 179 ? 1.847 -3.420 -15.007 1.00 97.19 179 ALA A CA 1
ATOM 1466 C C . ALA A 1 179 ? 1.083 -4.743 -14.806 1.00 97.19 179 ALA A C 1
ATOM 1468 O O . ALA A 1 179 ? 1.541 -5.603 -14.048 1.00 97.19 179 ALA A O 1
ATOM 1469 N N . PRO A 1 180 ? -0.068 -4.949 -15.480 1.00 97.50 180 PRO A N 1
ATOM 1470 C CA . PRO A 1 180 ? -0.924 -6.120 -15.262 1.00 97.50 180 PRO A CA 1
ATOM 1471 C C . PRO A 1 180 ? -0.189 -7.448 -15.482 1.00 97.50 180 PRO A C 1
ATOM 1473 O O . PRO A 1 180 ? -0.475 -8.432 -14.808 1.00 97.50 180 PRO A O 1
ATOM 1476 N N . TYR A 1 181 ? 0.812 -7.462 -16.363 1.00 97.06 181 TYR A N 1
ATOM 1477 C CA . TYR A 1 181 ? 1.643 -8.628 -16.664 1.00 97.06 181 TYR A CA 1
ATOM 1478 C C . TYR A 1 181 ? 2.397 -9.188 -15.443 1.00 97.06 181 TYR A C 1
ATOM 1480 O O . TYR A 1 181 ? 2.572 -10.398 -15.351 1.00 97.06 181 TYR A O 1
ATOM 1488 N N . VAL A 1 182 ? 2.770 -8.352 -14.463 1.00 97.56 182 VAL A N 1
ATOM 1489 C CA . VAL A 1 182 ? 3.382 -8.827 -13.206 1.00 97.56 182 VAL A CA 1
ATOM 1490 C C . VAL A 1 182 ? 2.330 -9.490 -12.314 1.00 97.56 182 VAL A C 1
ATOM 1492 O O . VAL A 1 182 ? 2.547 -10.575 -11.783 1.00 97.56 182 VAL A O 1
ATOM 1495 N N . PHE A 1 183 ? 1.167 -8.851 -12.160 1.00 97.50 183 PHE A N 1
ATOM 1496 C CA . PHE A 1 183 ? 0.104 -9.298 -11.250 1.00 97.50 183 PHE A CA 1
ATOM 1497 C C . PHE A 1 183 ? -0.660 -10.522 -11.761 1.00 97.50 183 PHE A C 1
ATOM 1499 O O . PHE A 1 183 ? -1.174 -11.296 -10.959 1.00 97.50 183 PHE A O 1
ATOM 1506 N N . CYS A 1 184 ? -0.715 -10.713 -13.079 1.00 97.00 184 CYS A N 1
ATOM 1507 C CA . CYS A 1 184 ? -1.320 -11.878 -13.721 1.00 97.00 184 CYS A CA 1
ATOM 1508 C C . CYS A 1 184 ? -0.326 -13.027 -13.957 1.00 97.00 184 CYS A C 1
ATOM 1510 O O . CYS A 1 184 ? -0.719 -14.056 -14.505 1.00 97.00 184 CYS A O 1
ATOM 1512 N N . HIS A 1 185 ? 0.941 -12.883 -13.557 1.00 97.50 185 HIS A N 1
ATOM 1513 C CA . HIS A 1 185 ? 1.917 -13.963 -13.666 1.00 97.50 185 HIS A CA 1
ATOM 1514 C C . HIS A 1 185 ? 1.529 -15.144 -12.750 1.00 97.50 185 HIS A C 1
ATOM 1516 O O . HIS A 1 185 ? 1.117 -14.896 -11.610 1.00 97.50 185 HIS A O 1
ATOM 1522 N N . PRO A 1 186 ? 1.711 -16.414 -13.172 1.00 95.56 186 PRO A N 1
ATOM 1523 C CA . PRO A 1 186 ? 1.335 -17.597 -12.385 1.00 95.56 186 PRO A CA 1
ATOM 1524 C C . PRO A 1 186 ? 1.845 -17.600 -10.935 1.00 95.56 186 PRO A C 1
ATOM 1526 O O . PRO A 1 186 ? 1.142 -18.019 -10.025 1.00 95.56 186 PRO A O 1
ATOM 1529 N N . THR A 1 187 ? 3.042 -17.065 -10.694 1.00 93.19 187 THR A N 1
ATOM 1530 C CA . THR A 1 187 ? 3.657 -16.972 -9.355 1.00 93.19 187 THR A CA 1
ATOM 1531 C C . THR A 1 187 ? 2.932 -16.016 -8.394 1.00 93.19 187 THR A C 1
ATOM 1533 O O . THR A 1 187 ? 3.098 -16.122 -7.179 1.00 93.19 187 THR A O 1
ATOM 1536 N N . LEU A 1 188 ? 2.167 -15.046 -8.909 1.00 95.00 188 LEU A N 1
ATOM 1537 C CA . LEU A 1 188 ? 1.579 -13.963 -8.110 1.00 95.00 188 LEU A CA 1
ATOM 1538 C C . LEU A 1 188 ? 0.046 -13.926 -8.161 1.00 95.00 188 LEU A C 1
ATOM 1540 O O . LEU A 1 188 ? -0.583 -13.533 -7.175 1.00 95.00 188 LEU A O 1
ATOM 1544 N N . VAL A 1 189 ? -0.556 -14.361 -9.269 1.00 96.50 189 VAL A N 1
ATOM 1545 C CA . VAL A 1 189 ? -1.992 -14.206 -9.541 1.00 96.50 189 VAL A CA 1
ATOM 1546 C C . VAL A 1 189 ? -2.885 -14.830 -8.467 1.00 96.50 189 VAL A C 1
ATOM 1548 O O . VAL A 1 189 ? -3.818 -14.176 -8.002 1.00 96.50 189 VAL A O 1
ATOM 1551 N N . ASP A 1 190 ? -2.560 -16.031 -7.984 1.00 95.88 190 ASP A N 1
ATOM 1552 C CA . ASP A 1 190 ? -3.365 -16.721 -6.967 1.00 95.88 190 ASP A CA 1
ATOM 1553 C C . ASP A 1 190 ? -3.346 -15.991 -5.621 1.00 95.88 190 ASP A C 1
ATOM 1555 O O . ASP A 1 190 ? -4.353 -15.942 -4.908 1.00 95.88 190 ASP A O 1
ATOM 1559 N N . ARG A 1 191 ? -2.214 -15.369 -5.276 1.00 95.62 191 ARG A N 1
ATOM 1560 C CA . ARG A 1 191 ? -2.069 -14.594 -4.037 1.00 95.62 191 ARG A CA 1
ATOM 1561 C C . ARG A 1 191 ? -2.880 -13.304 -4.102 1.00 95.62 191 ARG A C 1
ATOM 1563 O O . ARG A 1 191 ? -3.597 -12.993 -3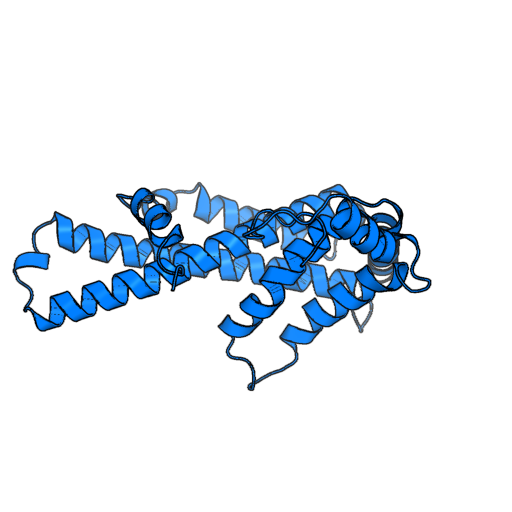.152 1.00 95.62 191 ARG A O 1
ATOM 1570 N N . ILE A 1 192 ? -2.828 -12.598 -5.233 1.00 95.06 192 ILE A N 1
ATOM 1571 C CA . ILE A 1 192 ? -3.643 -11.399 -5.470 1.00 95.06 192 ILE A CA 1
ATOM 1572 C C . ILE A 1 192 ? -5.133 -11.753 -5.445 1.00 95.06 192 ILE A C 1
ATOM 1574 O O . ILE A 1 192 ? -5.904 -11.098 -4.746 1.00 95.06 192 ILE A O 1
ATOM 1578 N N . ALA A 1 193 ? -5.542 -12.810 -6.151 1.00 96.12 193 ALA A N 1
ATOM 1579 C CA . ALA A 1 193 ? -6.931 -13.258 -6.177 1.00 96.12 193 ALA A CA 1
ATOM 1580 C C . ALA A 1 193 ? -7.432 -13.641 -4.776 1.00 96.12 193 ALA A C 1
ATOM 1582 O O . ALA A 1 193 ? -8.520 -13.231 -4.375 1.00 96.12 193 ALA A O 1
ATOM 1583 N N . SER A 1 194 ? -6.617 -14.361 -4.000 1.00 95.69 194 SER A N 1
ATOM 1584 C CA . SER A 1 194 ? -6.940 -14.734 -2.618 1.00 95.69 194 SER A CA 1
ATOM 1585 C C . SER A 1 194 ? -7.122 -13.510 -1.720 1.00 95.69 194 SER A C 1
ATOM 1587 O O . SER A 1 194 ? -8.102 -13.441 -0.981 1.00 95.69 194 SER A O 1
ATOM 1589 N N . MET A 1 195 ? -6.238 -12.514 -1.825 1.00 95.44 195 MET A N 1
ATOM 1590 C CA . MET A 1 195 ? -6.352 -11.253 -1.085 1.00 95.44 195 MET A CA 1
ATOM 1591 C C . MET A 1 195 ? -7.624 -10.476 -1.465 1.00 95.44 195 MET A C 1
ATOM 1593 O O . MET A 1 195 ? -8.352 -10.008 -0.594 1.00 95.44 195 MET A O 1
ATOM 1597 N N . LEU A 1 196 ? -7.940 -10.358 -2.757 1.00 93.94 196 LEU A N 1
ATOM 1598 C CA . LEU A 1 196 ? -9.152 -9.663 -3.206 1.00 93.94 196 LEU A CA 1
ATOM 1599 C C . LEU A 1 196 ? -10.426 -10.394 -2.759 1.00 93.94 196 LEU A C 1
ATOM 1601 O O . LEU A 1 196 ? -11.371 -9.757 -2.293 1.00 93.94 196 LEU A O 1
ATOM 1605 N N . ASN A 1 197 ? -10.439 -11.727 -2.831 1.00 93.06 197 ASN A N 1
ATOM 1606 C CA . ASN A 1 197 ? -11.541 -12.544 -2.322 1.00 93.06 197 ASN A CA 1
ATOM 1607 C C . ASN A 1 197 ? -11.708 -12.380 -0.808 1.00 93.06 197 ASN A C 1
ATOM 1609 O O . ASN A 1 197 ? -12.835 -12.250 -0.326 1.00 93.06 197 ASN A O 1
ATOM 1613 N N . TYR A 1 198 ? -10.598 -12.329 -0.068 1.00 92.06 198 TYR A N 1
ATOM 1614 C CA . TYR A 1 198 ? -10.594 -12.033 1.359 1.00 92.06 198 TYR A CA 1
ATOM 1615 C C . TYR A 1 198 ? -11.248 -10.674 1.650 1.00 92.06 198 TYR A C 1
ATOM 1617 O O . TYR A 1 198 ? -12.149 -10.594 2.489 1.00 92.06 198 TYR A O 1
ATOM 1625 N N . PHE A 1 199 ? -10.881 -9.628 0.903 1.00 91.12 199 PHE A N 1
ATOM 1626 C CA . PHE A 1 199 ? -11.475 -8.295 1.047 1.00 91.12 199 PHE A CA 1
ATOM 1627 C C . PHE A 1 199 ? -12.967 -8.286 0.738 1.00 91.12 199 PHE A C 1
ATOM 1629 O O . PHE A 1 199 ? -13.737 -7.698 1.492 1.00 91.12 199 PHE A O 1
ATOM 1636 N N . LEU A 1 200 ? -13.402 -8.960 -0.328 1.00 89.81 200 LEU A N 1
ATOM 1637 C CA . LEU A 1 200 ? -14.821 -9.052 -0.675 1.00 89.81 200 LEU A CA 1
ATOM 1638 C C . LEU A 1 200 ? -15.623 -9.777 0.412 1.00 89.81 200 LEU A C 1
ATOM 1640 O O . LEU A 1 200 ? -16.667 -9.283 0.845 1.00 89.81 200 LEU A O 1
ATOM 1644 N N . LEU A 1 201 ? -15.122 -10.916 0.894 1.00 88.88 201 LEU A N 1
ATOM 1645 C CA . LEU A 1 201 ? -15.771 -11.683 1.955 1.00 88.88 201 LEU A CA 1
ATOM 1646 C C . LEU A 1 201 ? -15.974 -10.837 3.213 1.00 88.88 201 LEU A C 1
ATOM 1648 O O . LEU A 1 201 ? -17.051 -10.868 3.812 1.00 88.88 201 LEU A O 1
ATOM 1652 N N . HIS A 1 202 ? -14.957 -10.066 3.593 1.00 85.12 202 HIS A N 1
ATOM 1653 C CA . HIS A 1 202 ? -15.030 -9.244 4.786 1.00 85.12 202 HIS A CA 1
ATOM 1654 C C . HIS A 1 202 ? -15.886 -8.007 4.531 1.00 85.12 202 HIS A C 1
ATOM 1656 O O . HIS A 1 202 ? -16.924 -7.885 5.164 1.00 85.12 202 HIS A O 1
ATOM 1662 N N . LEU A 1 203 ? -15.558 -7.154 3.559 1.00 84.31 203 LEU A N 1
ATOM 1663 C CA . LEU A 1 203 ? -16.192 -5.844 3.356 1.00 84.31 203 LEU A CA 1
ATOM 1664 C C . LEU A 1 203 ? -17.657 -5.897 2.894 1.00 84.31 203 LEU A C 1
ATOM 1666 O O . LEU A 1 203 ? -18.445 -5.007 3.237 1.00 84.31 203 LEU A O 1
ATOM 1670 N N . VAL A 1 204 ? -18.042 -6.902 2.103 1.00 83.62 204 VAL A N 1
ATOM 1671 C CA . VAL A 1 204 ? -19.397 -6.985 1.525 1.00 83.62 204 VAL A CA 1
ATOM 1672 C C . VAL A 1 204 ? -20.144 -8.277 1.841 1.00 83.62 204 VAL A C 1
ATOM 1674 O O . VAL A 1 204 ? -21.341 -8.354 1.563 1.00 83.62 204 VAL A O 1
ATOM 1677 N N . GLY A 1 205 ? -19.483 -9.262 2.450 1.00 75.81 205 GLY A N 1
ATOM 1678 C CA . GLY A 1 205 ? -20.086 -10.540 2.814 1.00 75.81 205 GLY A CA 1
ATOM 1679 C C . GLY A 1 205 ? -20.955 -10.500 4.083 1.00 75.81 205 GLY A C 1
ATOM 1680 O O . GLY A 1 205 ? -21.316 -9.433 4.586 1.00 75.81 205 GLY A O 1
ATOM 1681 N N . PRO A 1 206 ? -21.320 -11.668 4.644 1.00 69.56 206 PRO A N 1
ATOM 1682 C CA . PRO A 1 206 ? -22.228 -11.769 5.794 1.00 69.56 206 PRO A CA 1
ATOM 1683 C C . PRO A 1 206 ? -21.704 -11.053 7.050 1.00 69.56 206 PRO A C 1
ATOM 1685 O O . PRO A 1 206 ? -22.495 -10.564 7.861 1.00 69.56 206 PRO A O 1
ATOM 1688 N N . ASN A 1 207 ? -20.382 -10.893 7.154 1.00 64.75 207 ASN A N 1
ATOM 1689 C CA . ASN A 1 207 ? -19.715 -10.153 8.224 1.00 64.75 207 ASN A CA 1
ATOM 1690 C C . ASN A 1 207 ? -19.919 -8.628 8.128 1.00 64.75 207 ASN A C 1
ATOM 1692 O O . ASN A 1 207 ? -19.563 -7.909 9.060 1.00 64.75 207 ASN A O 1
ATOM 1696 N N . LYS A 1 208 ? -20.596 -8.122 7.080 1.00 67.81 208 LYS A N 1
ATOM 1697 C CA .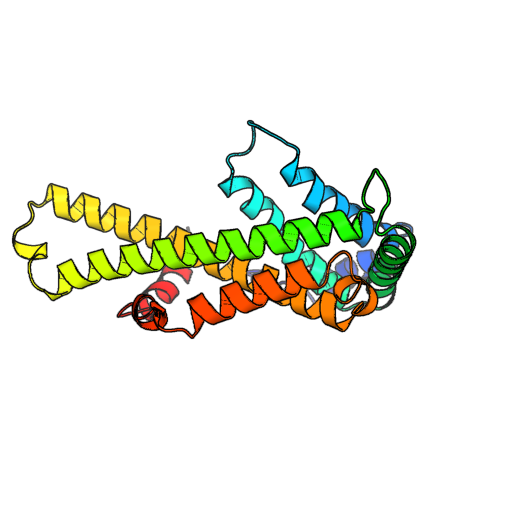 LYS A 1 208 ? -20.850 -6.690 6.859 1.00 67.81 208 LYS A CA 1
ATOM 1698 C C . LYS A 1 208 ? -21.574 -5.972 7.990 1.00 67.81 208 LYS A C 1
ATOM 1700 O O . LYS A 1 208 ? -21.392 -4.771 8.203 1.00 67.81 208 LYS A O 1
ATOM 1705 N N . LYS A 1 209 ? -22.400 -6.695 8.746 1.00 60.75 209 LYS A N 1
ATOM 1706 C CA . LYS A 1 209 ? -23.107 -6.130 9.906 1.00 60.75 209 LYS A CA 1
ATOM 1707 C C . LYS A 1 209 ? -22.140 -5.625 10.979 1.00 60.75 209 LYS A C 1
ATOM 1709 O O . LYS A 1 209 ? -22.503 -4.711 11.714 1.00 60.75 209 LYS A O 1
ATOM 1714 N N . ASN A 1 210 ? -20.905 -6.135 11.005 1.00 58.69 210 ASN A N 1
ATOM 1715 C CA . ASN A 1 210 ? -19.880 -5.665 11.922 1.00 58.69 210 ASN A CA 1
ATOM 1716 C C . ASN A 1 210 ? -19.325 -4.260 11.587 1.00 58.69 210 ASN A C 1
ATOM 1718 O O . ASN A 1 210 ? -18.520 -3.734 12.348 1.00 58.69 210 ASN A O 1
ATOM 1722 N N . PHE A 1 211 ? -19.758 -3.619 10.495 1.00 59.16 211 PHE A N 1
ATOM 1723 C CA . PHE A 1 211 ? -19.189 -2.336 10.045 1.00 59.16 211 PHE A CA 1
ATOM 1724 C C . PHE A 1 211 ? -20.049 -1.112 10.340 1.00 59.16 211 PHE A C 1
ATOM 1726 O O . PHE A 1 211 ? -19.595 0.016 10.165 1.00 59.16 211 PHE A O 1
ATOM 1733 N N . LYS A 1 212 ? -21.308 -1.293 10.756 1.00 57.38 212 LYS A N 1
ATOM 1734 C CA . LYS A 1 212 ? -22.172 -0.154 11.086 1.00 57.38 212 LYS A CA 1
ATOM 1735 C C . LYS A 1 212 ? -21.815 0.380 12.472 1.00 57.38 212 LYS A C 1
ATOM 1737 O O . LYS A 1 212 ? -22.331 -0.096 13.478 1.00 57.38 212 LYS A O 1
ATOM 1742 N N . VAL A 1 213 ? -20.928 1.368 12.497 1.00 57.12 213 VAL A N 1
ATOM 1743 C CA . VAL A 1 213 ? -20.679 2.230 13.657 1.00 57.12 213 VAL A CA 1
ATOM 1744 C C . VAL A 1 213 ? -21.706 3.363 13.622 1.00 57.12 213 VAL A C 1
ATOM 1746 O O . VAL A 1 213 ? -21.926 3.957 12.564 1.00 57.12 213 VAL A O 1
ATOM 1749 N N . CYS A 1 214 ? -22.374 3.649 14.744 1.00 46.00 214 CYS A N 1
ATOM 1750 C CA . CYS A 1 214 ? -23.555 4.517 14.741 1.00 46.00 214 CYS A CA 1
ATOM 1751 C C . CYS A 1 214 ? -23.250 5.978 14.380 1.00 46.00 214 CYS A C 1
ATOM 1753 O O . CYS A 1 214 ? -24.147 6.658 13.897 1.00 46.00 214 CYS A O 1
ATOM 1755 N N . HIS A 1 215 ? -22.005 6.456 14.488 1.00 46.16 215 HIS A N 1
ATOM 1756 C CA . HIS A 1 215 ? -21.647 7.817 14.076 1.00 46.16 215 HIS A CA 1
ATOM 1757 C C . HIS A 1 215 ? -20.188 7.920 13.599 1.00 46.16 215 HIS A C 1
ATOM 1759 O O . HIS A 1 215 ? -19.281 8.125 14.399 1.00 46.16 215 HIS A O 1
ATOM 1765 N N . LEU A 1 216 ? -19.955 7.865 12.282 1.00 48.03 216 LEU A N 1
ATOM 1766 C CA . LEU A 1 216 ? -18.670 8.264 11.670 1.00 48.03 216 LEU A CA 1
ATOM 1767 C C . LEU A 1 216 ? -18.446 9.793 11.694 1.00 48.03 216 LEU A C 1
ATOM 1769 O O . LEU A 1 216 ? -17.360 10.273 11.383 1.00 48.03 216 LEU A O 1
ATOM 1773 N N . THR A 1 217 ? -19.466 10.579 12.049 1.00 39.56 217 THR A N 1
ATOM 1774 C CA . THR A 1 217 ? -19.456 12.045 11.934 1.00 39.56 217 THR A CA 1
ATOM 1775 C C . THR A 1 217 ? -18.612 12.742 13.008 1.00 39.56 217 THR A C 1
ATOM 1777 O O . THR A 1 217 ? -18.042 13.792 12.723 1.00 39.56 217 THR A O 1
ATOM 1780 N N . ASN A 1 218 ? -18.435 12.142 14.192 1.00 38.47 218 ASN A N 1
ATOM 1781 C CA . ASN A 1 218 ? -17.578 12.705 15.250 1.00 38.47 218 ASN A CA 1
ATOM 1782 C C . ASN A 1 218 ? -16.075 12.503 14.989 1.00 38.47 218 ASN A C 1
ATOM 1784 O O . ASN A 1 218 ? -15.252 13.136 15.638 1.00 38.47 218 ASN A O 1
ATOM 1788 N N . ILE A 1 219 ? -15.703 11.706 13.981 1.00 43.97 219 ILE A N 1
ATOM 1789 C CA . ILE A 1 219 ? -14.307 11.543 13.540 1.00 43.97 219 ILE A CA 1
ATOM 1790 C C . ILE A 1 219 ? -13.843 12.761 12.711 1.00 43.97 219 ILE A C 1
ATOM 1792 O O . ILE A 1 219 ? -12.648 12.988 12.559 1.00 43.97 219 ILE A O 1
ATOM 1796 N N . LYS A 1 220 ? -14.773 13.600 12.224 1.00 37.03 220 LYS A N 1
ATOM 1797 C CA . LYS A 1 220 ? -14.459 14.859 11.521 1.00 37.03 220 LYS A CA 1
ATOM 1798 C C . LYS A 1 220 ? -14.225 16.056 12.452 1.00 37.03 220 LYS A C 1
ATOM 1800 O O . LYS A 1 220 ? -13.760 17.089 11.991 1.00 37.03 220 LYS A O 1
ATOM 1805 N N . GLN A 1 221 ? -14.573 15.963 13.739 1.00 32.56 221 GLN A N 1
ATOM 1806 C CA . GLN A 1 221 ? -14.429 17.091 14.676 1.00 32.56 221 GLN A CA 1
ATOM 1807 C C . GLN A 1 221 ? -13.040 17.183 15.327 1.00 32.56 221 GLN A C 1
ATOM 1809 O O . GLN A 1 221 ? -12.721 18.210 15.916 1.00 32.56 221 GLN A O 1
ATOM 1814 N N . LEU A 1 222 ? -12.197 16.160 15.165 1.00 38.59 222 LEU A N 1
ATOM 1815 C CA . LEU A 1 222 ? -10.800 16.168 15.615 1.00 38.59 222 LEU A CA 1
ATOM 1816 C C . LEU A 1 222 ? -9.837 16.845 14.622 1.00 38.59 222 LEU A C 1
ATOM 1818 O O . LEU A 1 222 ? -8.683 17.047 14.970 1.00 38.59 222 LEU A O 1
ATOM 1822 N N . ASP A 1 223 ? -10.305 17.293 13.449 1.00 38.50 223 ASP A N 1
ATOM 1823 C CA . ASP A 1 223 ? -9.520 18.131 12.517 1.00 38.50 223 ASP A CA 1
ATOM 1824 C C . ASP A 1 223 ? -9.227 19.552 13.067 1.00 38.50 223 ASP A C 1
ATOM 1826 O O . ASP A 1 223 ? -8.681 20.379 12.349 1.00 38.50 223 ASP A O 1
ATOM 1830 N N . ARG A 1 224 ? -9.595 19.862 14.322 1.00 34.91 224 ARG A N 1
ATOM 1831 C CA . ARG A 1 224 ? -9.311 21.150 14.994 1.00 34.91 224 ARG A CA 1
ATOM 1832 C C . ARG A 1 224 ? -8.610 21.027 16.352 1.00 34.91 224 ARG A C 1
ATOM 1834 O O . ARG A 1 224 ? -8.639 21.975 17.130 1.00 34.91 224 ARG A O 1
ATOM 1841 N N . ILE A 1 225 ? -8.071 19.858 16.703 1.00 35.59 225 ILE A N 1
ATOM 1842 C CA . ILE A 1 225 ? -7.431 19.658 18.023 1.00 35.59 225 ILE A CA 1
ATOM 1843 C C . ILE A 1 225 ? -5.897 19.556 17.927 1.00 35.59 225 ILE A C 1
ATOM 1845 O O . ILE A 1 225 ? -5.229 19.597 18.953 1.00 35.59 225 ILE A O 1
ATOM 1849 N N . ASP A 1 226 ? -5.335 19.606 16.717 1.00 32.97 226 ASP A N 1
ATOM 1850 C CA . ASP A 1 226 ? -3.900 19.858 16.504 1.00 32.97 226 ASP A CA 1
ATOM 1851 C C . ASP A 1 226 ? -3.589 21.363 16.274 1.00 32.97 226 ASP A C 1
ATOM 1853 O O . ASP A 1 226 ? -2.501 21.713 15.823 1.00 32.97 226 ASP A O 1
ATOM 1857 N N . ASP A 1 227 ? -4.531 22.264 16.600 1.00 34.06 227 ASP A N 1
ATOM 1858 C CA . ASP A 1 227 ? -4.372 23.732 16.563 1.00 34.06 227 ASP A CA 1
ATOM 1859 C C . ASP A 1 227 ? -3.932 24.310 17.933 1.00 34.06 227 ASP A C 1
ATOM 1861 O O . ASP A 1 227 ? -4.588 25.205 18.476 1.00 34.06 227 ASP A O 1
ATOM 1865 N N . VAL A 1 228 ? -2.824 23.806 18.500 1.00 33.59 228 VAL A N 1
ATOM 1866 C CA . VAL A 1 228 ? -1.989 24.523 19.496 1.00 33.59 228 VAL A CA 1
ATOM 1867 C C . VAL A 1 228 ? -0.513 24.235 19.254 1.00 33.59 228 VAL A C 1
ATOM 1869 O O . VAL A 1 228 ? -0.140 23.042 19.248 1.00 33.59 228 VAL A O 1
#

Organism: Papilio xuthus (NCBI:txid66420)

Secondary structure (DSSP, 8-state):
--TT-TT-SSPPPHHHHHHHHHHHHH-TTGGGHHHHHHHH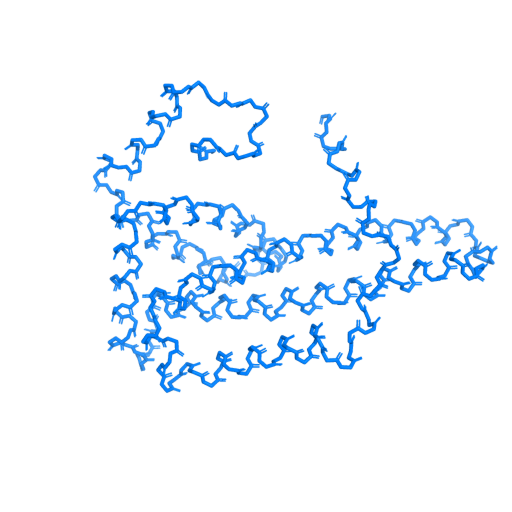HHHGGGSTTTS-TTHHHHHHHHHHHHHHHHHTSHHHHHHHHHHHHHHHHTTT-SS--HHHHHHHHHHHHHHHHHHHHHHHHHHHHHHHHHHHHSGGGGS-HHHHHHHHHHHHHHHHHHHHHHHHHHHHHHHHHHHHHH-HHHHTSHHHHHHHHHHHHHHHHHHHSGGGGGG--S-SGGGGGGGGSS--

pLDDT: mean 83.84, std 17.35, range [32.56, 98.38]

Foldseek 3Di:
DQQQDVPDPDHDDPVVSVVRVVCCVPPPCNLCCLVVLLCVLLVLVVPPDPADPVNSLVVVVVSLVVVVVLVVDDSNLVSLVVQLVVQLVCVPPPDHGSNVSSLVVLLVLLLVLVVLLLVLLLLLQVLVCCVVVCVLVVDDPVVNVVSVVVNVVSLVSNVSSVSSSVSSVVVVVVSCVSNVSNCCPPSHVVSVVVSVVVCCCCCPNPVVVSNDNPDPPVSVVCVCVVPD

Sequence (228 aa):
MLPNHPDDQMPLSNLASFSREQLFKENPHRLQLVPCLLDVFVGIEMTGQSVQFEQKFNYRRPMYLVMEFLWTMEEHRDAFTKLAREAEANMEAVHPPLFLRFVNLLMNDAIFLLDEALNNMAQIRTLQTMQISGEWNTLTVQEREQHMTNLSHIGMLARFDNILGRDTIRTLVRLTAHAPYVFCHPTLVDRIASMLNYFLLHLVGPNKKNFKVCHLTNIKQLDRIDDV

InterPro domains:
  IPR019474 Ubiquitin conjugation factor E4, core [PF10408] (12-215)
  IPR045132 Ubiquitin conjugation factor E4 [PTHR13931] (18-215)